Protein AF-0000000067173793 (afdb_homodimer)

Radius of gyration: 28.94 Å; Cα contacts (8 Å, |Δi|>4): 472; chains: 2; bounding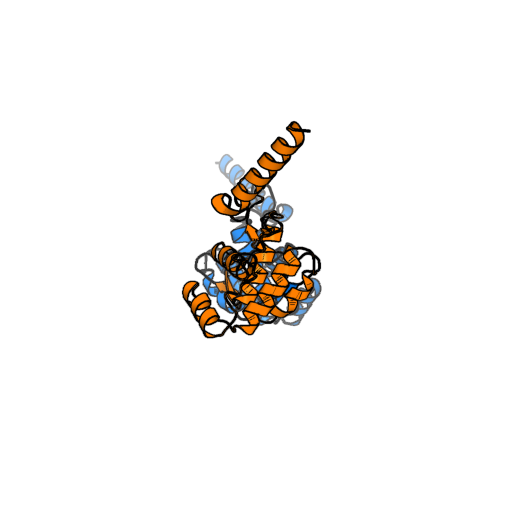 box: 49×90×64 Å

Nearest PDB structures (foldseek):
  3h0n-assembly1_A-2  TM=6.513E-01  e=1.163E-06  Jannaschia sp. CCS1
  7o9k-assembly1_C  TM=3.128E-01  e=9.510E-01  Homo sapiens
  8k5a-assembly1_G  TM=2.034E-01  e=9.510E-01  Escherichia phage T4
  8qsj-assembly1_z  TM=2.617E-01  e=2.348E+00  Homo sapiens
  7x1h-assembly1_B  TM=3.062E-01  e=9.110E+00  Homo sapiens

Sequence (332 aa):
MDVAVVDRRDEEFLLDLLNTTPVVDGQERDDLADDDSARAWMRARGVESSRGDLIAVRDLLQDVVRGMRTPSALDRFLGDVTMRPKMTPDGVSWELAASPAARAVLAWDALRINSPGRLRACANDECRLFLIDRSKPNTARWCSMAICGNRMKARRYYQRAKGSEKMDVAVVDRRDEEFLLDLLNTTPVVDGQERDDLADDDSARAWMRARGVESSRGDLIAVRDLLQDVVRGMRTPSALDRFLGDVTMRPKMTPDGVSWELAASPAARAVLAWDALRINSPGRLRACANDECRLFLIDRSKPNTARWCSMAICGNRMKARRYYQRAKGSEK

Organism: Mycolicibacterium smegmatis (strain ATCC 700084 / mc(2)155) (NCBI:txid246196)

Secondary structure (DSSP, 8-state):
-------HHHHHHHHHHHTTS-EETTEE--TTSSHHHHHHHHHHHT----HHHHHHHHHHHHHHHTTSS-GGGGGGGSTT-EEEEEEETTEEEEEEE--HHHHHHHHHHHHHHHSTT-EEE-S-TT---EEE--SSS-----S-IIIIIHHHHHHHHHHHHHHHH-/-------HHHHHHHHHHHTTS-EETTEE--TTSSHHHHHHHHHHHT----HHHHHHHHHHHHHHHTTSS-GGGGGGGSTT-EEEEEEETTEEEEEEE--HHHHHHHHHHHHHHHSTT-EEE-S-TT---EEE--SSS-----S-IIIIIHHHHHHHHHHHHHHHH-

Foldseek 3Di:
DDDLPADPLLLVLLQLLLAQFKQDPLRTDGCLPDPVSVVVVCVVSVADDDSVLSVVLSVQVLCCQAVNDPLVSLVVQCVPWDKDWDQDPVGIDIDIDHHSSRSSSSSVSSCCVPPNPQWHAAPQPSTSHIGGHPDPVSPDRHNDCVPRVVVVVVVVVVVVVVVVVD/DDDLDADPLLLVLLQLLLAQFKQDPLRTDGCLPDDVSVVVSCVVSVADDDSVLSVVLNVQVLCCQAVNDPLVSLVVQCVPWDKDWDQDPVGIDIDIDHHSSRSSSSSVSSCCVPPNPQWHAAQQPSTSHIGGHPDPVSPDRHNDCVPRVVVVVVVVVVVVVVVVVD

pLDDT: mean 94.89, std 6.27, range [54.06, 98.88]

InterPro domains:
  IPR010852 Putative stress-induced transcription regulator [PF07336] (13-111)
  IPR010852 Putative stress-induced transcription regulator [PTHR35525] (10-164)
  IPR021005 Zinc finger, CGNR [PF11706] (118-160)
  IPR023286 ABATE domain superfamily [G3DSA:1.10.3300.10] (3-162)
  IPR023286 ABATE domain superfamily [SSF160904] (8-160)

Solvent-accessible surface area (backbone atoms only — not comparable to full-atom values): 18414 Å² total; per-residue (Å²): 83,81,72,71,86,63,54,70,68,35,41,51,48,32,51,52,50,51,41,34,43,40,52,55,95,89,34,78,45,53,54,59,74,43,70,68,44,28,49,54,53,29,57,76,68,74,52,78,77,56,65,67,50,49,50,53,45,29,54,52,49,48,33,30,64,70,65,74,41,66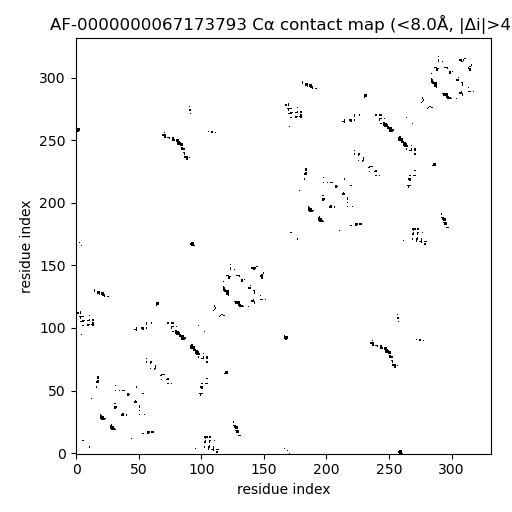,67,60,75,56,38,81,51,34,76,77,33,36,32,35,60,42,62,42,99,91,35,60,32,43,45,79,46,63,53,64,53,27,40,29,53,48,23,51,42,33,34,55,72,78,39,64,82,28,63,37,63,27,67,42,87,82,45,59,34,51,36,70,45,85,54,92,85,60,70,75,48,48,60,34,56,86,54,48,35,46,53,51,51,49,51,51,50,52,52,50,52,57,55,66,72,99,81,82,74,73,87,63,55,71,67,36,40,51,48,32,51,53,50,51,41,34,43,40,53,54,95,88,33,79,44,5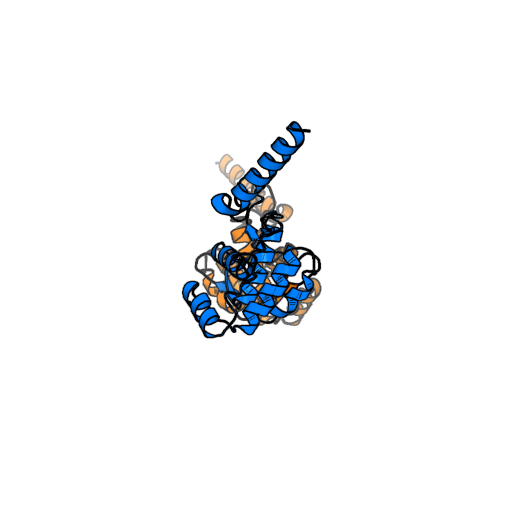4,54,61,73,44,71,68,45,28,50,53,54,28,58,77,68,74,52,79,76,55,65,68,52,48,50,53,47,30,54,52,49,48,33,32,62,71,66,73,41,64,68,60,72,55,38,79,52,34,78,77,34,37,31,35,60,41,64,41,99,91,37,61,33,43,45,77,46,60,54,64,52,26,39,30,52,48,23,52,43,32,35,57,72,78,39,64,82,28,62,36,62,25,68,43,85,81,47,59,32,51,37,71,45,85,52,91,84,59,71,75,50,47,61,35,56,86,53,50,37,45,52,5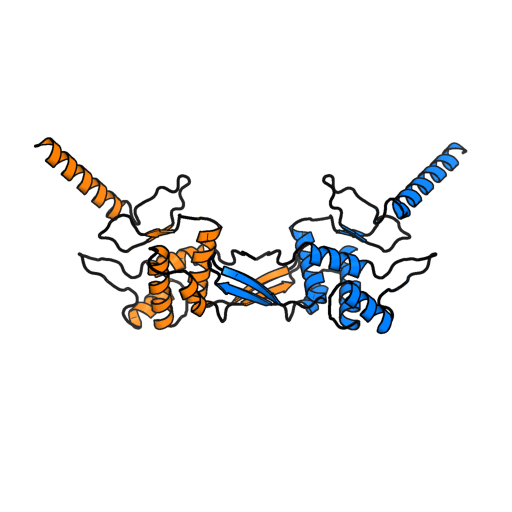2,52,50,52,50,50,52,51,50,53,58,55,66,72,101

Structure (mmCIF, N/CA/C/O backbone):
data_AF-0000000067173793-model_v1
#
loop_
_entity.id
_entity.type
_entity.pdbx_description
1 polymer 'Zinc finger CGNR domain-containing protein'
#
loop_
_atom_site.group_PDB
_atom_site.id
_atom_site.type_symbol
_atom_site.label_atom_id
_atom_site.label_alt_id
_atom_site.label_comp_id
_atom_site.label_asym_id
_atom_site.label_entity_id
_atom_site.label_seq_id
_atom_site.pdbx_PDB_ins_code
_atom_site.Cartn_x
_atom_site.Cartn_y
_atom_site.Cartn_z
_atom_site.occupancy
_atom_site.B_iso_or_equiv
_atom_site.auth_seq_id
_atom_site.auth_comp_id
_atom_site.auth_asym_id
_atom_site.auth_atom_id
_atom_site.pdbx_PDB_model_num
ATOM 1 N N . MET A 1 1 ? -2.357 2.828 -7.777 1 88.06 1 MET A N 1
ATOM 2 C CA . MET A 1 1 ? -0.99 2.672 -7.289 1 88.06 1 MET A CA 1
ATOM 3 C C . MET A 1 1 ? -0.62 1.196 -7.176 1 88.06 1 MET A C 1
ATOM 5 O O . MET A 1 1 ? -1.481 0.353 -6.922 1 88.06 1 MET A O 1
ATOM 9 N N . ASP A 1 2 ? 0.693 0.884 -7.41 1 85.38 2 ASP A N 1
ATOM 10 C CA . ASP A 1 2 ? 1.2 -0.474 -7.242 1 85.38 2 ASP A CA 1
ATOM 11 C C . ASP A 1 2 ? 1.692 -0.705 -5.816 1 85.38 2 ASP A C 1
ATOM 13 O O . ASP A 1 2 ? 2.525 0.051 -5.309 1 85.38 2 ASP A O 1
ATOM 17 N N . VAL A 1 3 ? 1.1 -1.644 -5.152 1 88.94 3 VAL A N 1
ATOM 18 C CA . VAL A 1 3 ? 1.514 -1.978 -3.795 1 88.94 3 VAL A CA 1
ATOM 19 C C . VAL A 1 3 ? 1.688 -3.488 -3.664 1 88.94 3 VAL A C 1
ATOM 21 O O . VAL A 1 3 ? 0.792 -4.258 -4.023 1 88.94 3 VAL A O 1
ATOM 24 N N . ALA A 1 4 ? 2.844 -3.918 -3.217 1 89.25 4 ALA A N 1
ATOM 25 C CA . ALA A 1 4 ? 3.047 -5.312 -2.834 1 89.25 4 ALA A CA 1
ATOM 26 C C . ALA A 1 4 ? 2.545 -5.57 -1.416 1 89.25 4 ALA A C 1
ATOM 28 O O . ALA A 1 4 ? 3.217 -5.23 -0.441 1 89.25 4 ALA A O 1
ATOM 29 N N . VAL A 1 5 ? 1.447 -6.266 -1.344 1 93.12 5 VAL A N 1
ATOM 30 C CA . VAL A 1 5 ? 0.747 -6.316 -0.064 1 93.12 5 VAL A CA 1
ATOM 31 C C . VAL A 1 5 ? 0.864 -7.715 0.536 1 93.12 5 VAL A C 1
ATOM 33 O O . VAL A 1 5 ? 0.257 -8.008 1.568 1 93.12 5 VAL A O 1
ATOM 36 N N . VAL A 1 6 ? 1.566 -8.617 -0.144 1 94.69 6 VAL A N 1
ATOM 37 C CA . VAL A 1 6 ? 1.704 -9.992 0.329 1 94.69 6 VAL A CA 1
ATOM 38 C C . VAL A 1 6 ? 3.17 -10.289 0.628 1 94.69 6 VAL A C 1
ATOM 40 O O . VAL A 1 6 ? 4.055 -9.516 0.263 1 94.69 6 VAL A O 1
ATOM 43 N N . ASP A 1 7 ? 3.35 -11.414 1.351 1 93.62 7 ASP A N 1
ATOM 44 C CA . ASP A 1 7 ? 4.699 -11.719 1.812 1 93.62 7 ASP A CA 1
ATOM 45 C C . ASP A 1 7 ? 5.199 -13.031 1.216 1 93.62 7 ASP A C 1
ATOM 47 O O . ASP A 1 7 ? 4.617 -13.547 0.26 1 93.62 7 ASP A O 1
ATOM 51 N N . ARG A 1 8 ? 6.344 -13.492 1.743 1 94.81 8 ARG A N 1
ATOM 52 C CA . ARG A 1 8 ? 7.023 -14.68 1.224 1 94.81 8 ARG A CA 1
ATOM 53 C C . ARG A 1 8 ? 6.148 -15.914 1.374 1 94.81 8 ARG A C 1
ATOM 55 O O . ARG A 1 8 ? 6.168 -16.812 0.52 1 94.81 8 ARG A O 1
ATOM 62 N N . ARG A 1 9 ? 5.422 -16.016 2.41 1 96 9 ARG A N 1
ATOM 63 C CA . ARG A 1 9 ? 4.527 -17.141 2.633 1 96 9 ARG A CA 1
ATOM 64 C C . ARG A 1 9 ? 3.465 -17.219 1.542 1 96 9 ARG A C 1
ATOM 66 O O . ARG A 1 9 ? 3.098 -18.312 1.104 1 96 9 ARG A O 1
ATOM 73 N N . ASP A 1 10 ? 2.99 -16.047 1.137 1 97.69 10 ASP A N 1
ATOM 74 C CA . ASP A 1 10 ? 2.01 -16 0.057 1 97.69 10 ASP A CA 1
ATOM 75 C C . ASP A 1 10 ? 2.617 -16.469 -1.262 1 97.69 10 ASP A C 1
ATOM 77 O O . ASP A 1 10 ? 1.949 -17.125 -2.059 1 97.69 10 ASP A O 1
ATOM 81 N N . GLU A 1 11 ? 3.873 -16.078 -1.462 1 97.94 11 GLU A N 1
ATOM 82 C CA . GLU A 1 11 ? 4.559 -16.547 -2.666 1 97.94 11 GLU A CA 1
ATOM 83 C C . GLU A 1 11 ? 4.711 -18.062 -2.668 1 97.94 11 GLU A C 1
ATOM 85 O O . GLU A 1 11 ? 4.543 -18.703 -3.707 1 97.94 11 GLU A O 1
ATOM 90 N N . GLU A 1 12 ? 5.07 -18.578 -1.496 1 97.88 12 GLU A N 1
ATOM 91 C CA . GLU A 1 12 ? 5.188 -20.031 -1.359 1 97.88 12 GLU A CA 1
ATOM 92 C C . GLU A 1 12 ? 3.85 -20.719 -1.603 1 97.88 12 GLU A C 1
ATOM 94 O O . GLU A 1 12 ? 3.789 -21.75 -2.271 1 97.88 12 GLU A O 1
ATOM 99 N N . PHE A 1 13 ? 2.836 -20.156 -1.07 1 98.62 13 PHE A N 1
ATOM 100 C CA . PHE A 1 13 ? 1.497 -20.688 -1.298 1 98.62 13 PHE A CA 1
ATOM 101 C C . PHE A 1 13 ? 1.159 -20.688 -2.785 1 98.62 13 PHE A C 1
ATOM 103 O O . PHE A 1 13 ? 0.613 -21.656 -3.305 1 98.62 13 PHE A O 1
ATOM 110 N N . LEU A 1 14 ? 1.405 -19.562 -3.453 1 98.81 14 LEU A N 1
ATOM 111 C CA . LEU A 1 14 ? 1.195 -19.469 -4.891 1 98.81 14 LEU A CA 1
ATOM 112 C C . LEU A 1 14 ? 1.907 -20.594 -5.629 1 98.81 14 LEU A C 1
ATOM 114 O O . LEU A 1 14 ? 1.3 -21.281 -6.453 1 98.81 14 LEU A O 1
ATOM 118 N N . LEU A 1 15 ? 3.154 -20.766 -5.309 1 98.88 15 LEU A N 1
ATOM 119 C CA . LEU A 1 15 ? 3.928 -21.797 -5.992 1 98.88 15 LEU A CA 1
ATOM 120 C C . LEU A 1 15 ? 3.354 -23.172 -5.715 1 98.88 15 LEU A C 1
ATOM 122 O O . LEU A 1 15 ? 3.229 -24 -6.629 1 98.88 15 LEU A O 1
ATOM 126 N N . ASP A 1 16 ? 3.082 -23.422 -4.48 1 98.81 16 ASP A N 1
ATOM 127 C CA . ASP A 1 16 ? 2.469 -24.703 -4.129 1 98.81 16 ASP A CA 1
ATOM 128 C C . ASP A 1 16 ? 1.18 -24.938 -4.914 1 98.81 16 ASP A C 1
ATOM 130 O O . ASP A 1 16 ? 0.929 -26.031 -5.402 1 98.81 16 ASP A O 1
ATOM 134 N N . LEU A 1 17 ? 0.395 -23.938 -4.996 1 98.88 17 LEU A N 1
ATOM 135 C CA . LEU A 1 17 ? -0.875 -24.031 -5.707 1 98.88 17 LEU A CA 1
ATOM 136 C C . LEU A 1 17 ? -0.649 -24.312 -7.188 1 98.88 17 LEU A C 1
ATOM 138 O O . LEU A 1 17 ? -1.273 -25.219 -7.758 1 98.88 17 LEU A O 1
ATOM 142 N N . LEU A 1 18 ? 0.23 -23.578 -7.789 1 98.88 18 LEU A N 1
ATOM 143 C CA . LEU A 1 18 ? 0.562 -23.781 -9.195 1 98.88 18 LEU A CA 1
ATOM 144 C C . LEU A 1 18 ? 0.995 -25.234 -9.438 1 98.88 18 LEU A C 1
ATOM 146 O O . LEU A 1 18 ? 0.705 -25.797 -10.492 1 98.88 18 LEU A O 1
ATOM 150 N N . ASN A 1 19 ? 1.604 -25.797 -8.453 1 98.75 19 ASN A N 1
ATOM 151 C CA . ASN A 1 19 ? 2.275 -27.078 -8.625 1 98.75 19 ASN A CA 1
ATOM 152 C C . ASN A 1 19 ? 1.415 -28.234 -8.125 1 98.75 19 ASN A C 1
ATOM 154 O O . ASN A 1 19 ? 1.933 -29.312 -7.809 1 98.75 19 ASN A O 1
ATOM 158 N N . THR A 1 20 ? 0.199 -28.016 -8.102 1 98.69 20 THR A N 1
ATOM 159 C CA . THR A 1 20 ? -0.714 -29.062 -7.668 1 98.69 20 THR A CA 1
ATOM 160 C C . THR A 1 20 ? -1.037 -30 -8.82 1 98.69 20 THR A C 1
ATOM 162 O O . THR A 1 20 ? -1.806 -30.953 -8.656 1 98.69 20 THR A O 1
ATOM 165 N N . THR A 1 21 ? -0.461 -29.844 -10.039 1 98.31 21 THR A N 1
ATOM 166 C CA . THR A 1 21 ? -0.726 -30.719 -11.18 1 98.31 21 THR A CA 1
ATOM 167 C C . THR A 1 21 ? 0.575 -31.281 -11.742 1 98.31 21 THR A C 1
ATOM 169 O O . THR A 1 21 ? 0.874 -31.094 -12.93 1 98.31 21 THR A O 1
ATOM 172 N N . PRO A 1 22 ? 1.222 -32.062 -10.93 1 97.88 22 PRO A N 1
ATOM 173 C CA . PRO A 1 22 ? 2.461 -32.656 -11.43 1 97.88 22 PRO A CA 1
ATOM 174 C C . PRO A 1 22 ? 2.211 -33.75 -12.461 1 97.88 22 PRO A C 1
ATOM 176 O O . PRO A 1 22 ? 1.09 -34.25 -12.57 1 97.88 22 PRO A O 1
ATOM 179 N N . VAL A 1 23 ? 3.246 -33.969 -13.281 1 96.31 23 VAL A N 1
ATOM 180 C CA . VAL A 1 23 ? 3.26 -35.156 -14.133 1 96.31 23 VAL A CA 1
ATOM 181 C C . VAL A 1 23 ? 4.039 -36.281 -13.445 1 96.31 23 VAL A C 1
ATOM 183 O O . VAL A 1 23 ? 5.207 -36.125 -13.086 1 96.31 23 VAL A O 1
ATOM 186 N N . VAL A 1 24 ? 3.367 -37.375 -13.18 1 92.69 24 VAL A N 1
ATOM 187 C CA . VAL A 1 24 ? 3.963 -38.562 -12.562 1 92.69 24 VAL A CA 1
ATOM 188 C C . VAL A 1 24 ? 3.834 -39.75 -13.508 1 92.69 24 VAL A C 1
ATOM 190 O O . VAL A 1 24 ? 2.725 -40.125 -13.906 1 92.69 24 VAL A O 1
ATOM 193 N N . ASP A 1 25 ? 5.02 -40.281 -13.836 1 91.44 25 ASP A N 1
ATOM 194 C CA . ASP A 1 25 ? 5.055 -41.438 -14.758 1 91.44 25 ASP A CA 1
ATOM 195 C C . ASP A 1 25 ? 4.293 -41.094 -16.047 1 91.44 25 ASP A C 1
ATOM 197 O O . ASP A 1 25 ? 3.453 -41.906 -16.484 1 91.44 25 ASP A O 1
ATOM 201 N N . GLY A 1 26 ? 4.52 -39.938 -16.516 1 92.31 26 GLY A N 1
ATOM 202 C CA . GLY A 1 26 ? 3.986 -39.5 -17.797 1 92.31 26 GLY A CA 1
ATOM 203 C C . GLY A 1 26 ? 2.523 -39.094 -17.719 1 92.31 26 GLY A C 1
ATOM 204 O O . GLY A 1 26 ? 1.939 -38.688 -18.734 1 92.31 26 GLY A O 1
ATOM 205 N N . GLN A 1 27 ? 1.972 -39.156 -16.531 1 95.94 27 GLN A N 1
ATOM 206 C CA . GLN A 1 27 ? 0.557 -38.844 -16.375 1 95.94 27 GLN A CA 1
ATOM 207 C C . GLN A 1 27 ? 0.365 -37.625 -15.484 1 95.94 27 GLN A C 1
ATOM 209 O O . GLN A 1 27 ? 1.001 -37.5 -14.438 1 95.94 27 GLN A O 1
ATOM 214 N N . GLU A 1 28 ? -0.54 -36.812 -15.961 1 95.31 28 GLU A N 1
ATOM 215 C CA . GLU A 1 28 ? -0.869 -35.656 -15.148 1 95.31 28 GLU A CA 1
ATOM 216 C C . GLU A 1 28 ? -1.682 -36.062 -13.922 1 95.31 28 GLU A C 1
ATOM 218 O O . GLU A 1 28 ? -2.621 -36.844 -14.023 1 95.31 28 GLU A O 1
ATOM 223 N N . ARG A 1 29 ? -1.31 -35.594 -12.789 1 97.38 29 ARG A N 1
ATOM 224 C CA . ARG A 1 29 ? -2.037 -35.781 -11.539 1 97.38 29 ARG A CA 1
ATOM 225 C C . ARG A 1 29 ? -2.531 -34.438 -11.008 1 97.38 29 ARG A C 1
ATOM 227 O O . ARG A 1 29 ? -2.047 -33.375 -11.43 1 97.38 29 ARG A O 1
ATOM 234 N N . ASP A 1 30 ? -3.545 -34.531 -10.062 1 98.31 30 ASP A N 1
ATOM 235 C CA . ASP A 1 30 ? -4.086 -33.312 -9.461 1 98.31 30 ASP A CA 1
ATOM 236 C C . ASP A 1 30 ? -4.254 -33.469 -7.949 1 98.31 30 ASP A C 1
ATOM 238 O O . ASP A 1 30 ? -5.086 -34.25 -7.496 1 98.31 30 ASP A O 1
ATOM 242 N N . ASP A 1 31 ? -3.463 -32.688 -7.242 1 97.94 31 ASP A N 1
ATOM 243 C CA . ASP A 1 31 ? -3.488 -32.781 -5.785 1 97.94 31 ASP A CA 1
ATOM 244 C C . ASP A 1 31 ? -4.82 -32.281 -5.227 1 97.94 31 ASP A C 1
ATOM 246 O O . ASP A 1 31 ? -5.129 -32.5 -4.055 1 97.94 31 ASP A O 1
ATOM 250 N N . LEU A 1 32 ? -5.641 -31.656 -6.086 1 98.25 32 LEU A N 1
ATOM 251 C CA . LEU A 1 32 ? -6.926 -31.109 -5.656 1 98.25 32 LEU A CA 1
ATOM 252 C C . LEU A 1 32 ? -8.078 -31.859 -6.312 1 98.25 32 LEU A C 1
ATOM 254 O O . LEU A 1 32 ? -9.188 -31.344 -6.422 1 98.25 32 LEU A O 1
ATOM 258 N N . ALA A 1 33 ? -7.793 -33 -6.77 1 97 33 ALA A N 1
ATOM 259 C CA . ALA A 1 33 ? -8.711 -33.75 -7.617 1 97 33 ALA A CA 1
ATOM 260 C C . ALA A 1 33 ? -10.047 -34 -6.914 1 97 33 ALA A C 1
ATOM 262 O O . ALA A 1 33 ? -11.094 -34.031 -7.555 1 97 33 ALA A O 1
ATOM 263 N N . ASP A 1 34 ? -10.047 -34.219 -5.574 1 97.62 34 ASP A N 1
ATOM 264 C CA . ASP A 1 34 ? -11.273 -34.469 -4.828 1 97.62 34 ASP A CA 1
ATOM 265 C C . ASP A 1 34 ? -11.273 -33.688 -3.502 1 97.62 34 ASP A C 1
ATOM 267 O O . ASP A 1 34 ? -10.25 -33.125 -3.113 1 97.62 34 ASP A O 1
ATOM 271 N N . ASP A 1 35 ? -12.398 -33.719 -2.875 1 97.06 35 ASP A N 1
ATOM 272 C CA . ASP A 1 35 ? -12.586 -32.906 -1.674 1 97.06 35 ASP A CA 1
ATOM 273 C C . ASP A 1 35 ? -11.625 -33.344 -0.568 1 97.06 35 ASP A C 1
ATOM 275 O O . ASP A 1 35 ? -11.07 -32.5 0.136 1 97.06 35 ASP A O 1
ATOM 279 N N . ASP A 1 36 ? -11.453 -34.625 -0.452 1 97.44 36 ASP A N 1
ATOM 280 C CA . ASP A 1 36 ? -10.586 -35.125 0.608 1 97.44 36 ASP A CA 1
ATOM 281 C C . ASP A 1 36 ? -9.141 -34.688 0.386 1 97.44 36 ASP A C 1
ATOM 283 O O . ASP A 1 36 ? -8.477 -34.188 1.309 1 97.44 36 ASP A O 1
ATOM 287 N N . SER A 1 37 ? -8.633 -34.844 -0.819 1 97.38 37 SER A N 1
ATOM 288 C CA . SER A 1 37 ? -7.266 -34.469 -1.143 1 97.38 37 SER A CA 1
ATOM 289 C C . SER A 1 37 ? -7.09 -32.938 -1.032 1 97.38 37 SER A C 1
ATOM 291 O O . SER A 1 37 ? -6.059 -32.469 -0.549 1 97.38 37 SER A O 1
ATOM 293 N N . ALA A 1 38 ? -8.117 -32.219 -1.442 1 98 38 ALA A N 1
ATOM 294 C CA . ALA A 1 38 ? -8.055 -30.766 -1.36 1 98 38 ALA A CA 1
ATOM 295 C C . ALA A 1 38 ? -8.023 -30.297 0.093 1 98 38 ALA A C 1
ATOM 297 O O . ALA A 1 38 ? -7.27 -29.391 0.444 1 98 38 ALA A O 1
ATOM 298 N N . ARG A 1 39 ? -8.82 -30.906 0.895 1 97.56 39 ARG A N 1
ATOM 299 C CA . ARG A 1 39 ? -8.852 -30.562 2.314 1 97.56 39 ARG A CA 1
ATOM 300 C C . ARG A 1 39 ? -7.504 -30.844 2.973 1 97.56 39 ARG A C 1
ATOM 302 O O . ARG A 1 39 ? -7.016 -30.047 3.766 1 97.56 39 ARG A O 1
ATOM 309 N N . ALA A 1 40 ? -6.98 -32 2.674 1 97.94 40 ALA A N 1
ATOM 310 C CA . ALA A 1 40 ? -5.672 -32.375 3.217 1 97.94 40 ALA A CA 1
ATOM 311 C C . ALA A 1 40 ? -4.605 -31.375 2.762 1 97.94 40 ALA A C 1
ATOM 313 O O . ALA A 1 40 ? -3.762 -30.953 3.557 1 97.94 40 ALA A O 1
ATOM 314 N N . TRP A 1 41 ? -4.668 -31.031 1.526 1 98.19 41 TRP A N 1
ATOM 315 C CA . TRP A 1 41 ? -3.729 -30.062 0.95 1 98.19 41 TRP A CA 1
ATOM 316 C C . TRP A 1 41 ? -3.84 -28.719 1.641 1 98.19 41 TRP A C 1
ATOM 318 O O . TRP A 1 41 ? -2.828 -28.125 2.021 1 98.19 41 TRP A O 1
ATOM 328 N N . MET A 1 42 ? -5.027 -28.188 1.854 1 97.75 42 MET A N 1
ATOM 329 C CA . MET A 1 42 ? -5.273 -26.906 2.498 1 97.75 42 MET A CA 1
ATOM 330 C C . MET A 1 42 ? -4.84 -26.938 3.959 1 97.75 42 MET A C 1
ATOM 332 O O . MET A 1 42 ? -4.207 -26 4.445 1 97.75 42 MET A O 1
ATOM 336 N N . ARG A 1 43 ? -5.141 -28.031 4.617 1 97.69 43 ARG A N 1
ATOM 337 C CA . ARG A 1 43 ? -4.766 -28.172 6.02 1 97.69 43 ARG A CA 1
ATOM 338 C C . ARG A 1 43 ? -3.254 -28.094 6.195 1 97.69 43 ARG A C 1
ATOM 340 O O . ARG A 1 43 ? -2.764 -27.438 7.117 1 97.69 43 ARG A O 1
ATOM 347 N N . ALA A 1 44 ? -2.557 -28.734 5.305 1 97.56 44 ALA A N 1
ATOM 348 C CA . ALA A 1 44 ? -1.098 -28.75 5.375 1 97.56 44 ALA A CA 1
ATOM 349 C C . ALA A 1 44 ? -0.518 -27.359 5.199 1 97.56 44 ALA A C 1
ATOM 351 O O . ALA A 1 44 ? 0.596 -27.078 5.652 1 97.56 44 ALA A O 1
ATOM 352 N N . ARG A 1 45 ? -1.25 -26.438 4.621 1 96.81 45 ARG A N 1
ATOM 353 C CA . ARG A 1 45 ? -0.769 -25.094 4.305 1 96.81 45 ARG A CA 1
ATOM 354 C C . ARG A 1 45 ? -1.464 -24.047 5.168 1 96.81 45 ARG A C 1
ATOM 356 O O . ARG A 1 45 ? -1.151 -22.859 5.082 1 96.81 45 ARG A O 1
ATOM 363 N N . GLY A 1 46 ? -2.395 -24.484 5.965 1 96.25 46 GLY A N 1
ATOM 364 C CA . GLY A 1 46 ? -3.064 -23.594 6.91 1 96.25 46 GLY A CA 1
ATOM 365 C C . GLY A 1 46 ? -3.994 -22.609 6.238 1 96.25 46 GLY A C 1
ATOM 366 O O . GLY A 1 46 ? -4.074 -21.453 6.652 1 96.25 46 GLY A O 1
ATOM 367 N N . VAL A 1 47 ? -4.637 -23 5.098 1 96.69 47 VAL A N 1
ATOM 368 C CA . VAL A 1 47 ? -5.578 -22.125 4.418 1 96.69 47 VAL A CA 1
ATOM 369 C C . VAL A 1 47 ? -6.949 -22.781 4.352 1 96.69 47 VAL A C 1
ATOM 371 O O . VAL A 1 47 ? -7.062 -24 4.461 1 96.69 47 VAL A O 1
ATOM 374 N N . GLU A 1 48 ? -7.914 -21.984 4.316 1 95.62 48 GLU A N 1
ATOM 375 C CA . GLU A 1 48 ? -9.297 -22.453 4.16 1 95.62 48 GLU A CA 1
ATOM 376 C C . GLU A 1 48 ? -9.961 -21.781 2.953 1 95.62 48 GLU A C 1
ATOM 378 O O . GLU A 1 48 ? -10.047 -20.562 2.877 1 95.62 48 GLU A O 1
ATOM 383 N N . SER A 1 49 ? -10.352 -22.609 2.039 1 96.56 49 SER A N 1
ATOM 384 C CA . SER A 1 49 ? -10.992 -22.141 0.807 1 96.56 49 SER A CA 1
ATOM 385 C C . SER A 1 49 ? -11.844 -23.25 0.187 1 96.56 49 SER A C 1
ATOM 387 O O . SER A 1 49 ? -11.812 -24.391 0.638 1 96.56 49 SER A O 1
ATOM 389 N N . SER A 1 50 ? -12.656 -22.844 -0.744 1 96.62 50 SER A N 1
ATOM 390 C CA . SER A 1 50 ? -13.344 -23.875 -1.506 1 96.62 50 SER A CA 1
ATOM 391 C C . SER A 1 50 ? -12.422 -24.516 -2.549 1 96.62 50 SER A C 1
ATOM 393 O O . SER A 1 50 ? -11.594 -23.812 -3.143 1 96.62 50 SER A O 1
ATOM 395 N N . ARG A 1 51 ? -12.609 -25.812 -2.713 1 97.81 51 ARG A N 1
ATOM 396 C CA . ARG A 1 51 ? -11.859 -26.547 -3.734 1 97.81 51 ARG A CA 1
ATOM 397 C C . ARG A 1 51 ? -12.047 -25.906 -5.105 1 97.81 51 ARG A C 1
ATOM 399 O O . ARG A 1 51 ? -11.078 -25.719 -5.848 1 97.81 51 ARG A O 1
ATOM 406 N N . GLY A 1 52 ? -13.258 -25.484 -5.363 1 97.94 52 GLY A N 1
ATOM 407 C CA . GLY A 1 52 ? -13.562 -24.844 -6.637 1 97.94 52 GLY A CA 1
ATOM 408 C C . GLY A 1 52 ? -12.781 -23.578 -6.875 1 97.94 52 GLY A C 1
ATOM 409 O O . GLY A 1 52 ? -12.266 -23.344 -7.973 1 97.94 52 GLY A O 1
ATOM 410 N N . ASP A 1 53 ? -12.656 -22.797 -5.887 1 97.44 53 ASP A N 1
ATOM 411 C CA . ASP A 1 53 ? -11.922 -21.531 -6.004 1 97.44 53 ASP A CA 1
ATOM 412 C C . ASP A 1 53 ? -10.438 -21.797 -6.223 1 97.44 53 ASP A C 1
ATOM 414 O O . ASP A 1 53 ? -9.797 -21.109 -7.035 1 97.44 53 ASP A O 1
ATOM 418 N N . LEU A 1 54 ? -9.922 -22.75 -5.52 1 98.25 54 LEU A N 1
ATOM 419 C CA . LEU A 1 54 ? -8.508 -23.062 -5.656 1 98.25 54 LEU A CA 1
ATOM 420 C C . LEU A 1 54 ? -8.188 -23.562 -7.062 1 98.25 54 LEU A C 1
ATOM 422 O O . LEU A 1 54 ? -7.203 -23.141 -7.672 1 98.25 54 LEU A O 1
ATOM 426 N N . ILE A 1 55 ? -9.039 -24.406 -7.535 1 98.75 55 ILE A N 1
ATOM 427 C CA . ILE A 1 55 ? -8.828 -24.969 -8.867 1 98.75 55 ILE A CA 1
ATOM 428 C C . ILE A 1 55 ? -8.953 -23.859 -9.914 1 98.75 55 ILE A C 1
ATOM 430 O O . ILE A 1 55 ? -8.125 -23.766 -10.82 1 98.75 55 ILE A O 1
ATOM 434 N N . ALA A 1 56 ? -9.977 -23.078 -9.727 1 98.69 56 ALA A N 1
ATOM 435 C CA . ALA A 1 56 ? -10.219 -22 -10.695 1 98.69 56 ALA A CA 1
ATOM 436 C C . ALA A 1 56 ? -9.031 -21.047 -10.75 1 98.69 56 ALA A C 1
ATOM 438 O O . ALA A 1 56 ? -8.555 -20.703 -11.836 1 98.69 56 ALA A O 1
ATOM 439 N N . VAL A 1 57 ? -8.555 -20.594 -9.617 1 98.75 57 VAL A N 1
ATOM 440 C CA . VAL A 1 57 ? -7.469 -19.625 -9.602 1 98.75 57 VAL A CA 1
ATOM 441 C C . VAL A 1 57 ? -6.172 -20.297 -10.047 1 98.75 57 VAL A C 1
ATOM 443 O O . VAL A 1 57 ? -5.367 -19.688 -10.758 1 98.75 57 VAL A O 1
ATOM 446 N N . ARG A 1 58 ? -5.977 -21.531 -9.625 1 98.88 58 ARG A N 1
ATOM 447 C CA . ARG A 1 58 ? -4.797 -22.281 -10.062 1 98.88 58 ARG A CA 1
ATOM 448 C C . ARG A 1 58 ? -4.727 -22.344 -11.586 1 98.88 58 ARG A C 1
ATOM 450 O O . ARG A 1 58 ? -3.701 -22.016 -12.18 1 98.88 58 ARG A O 1
ATOM 457 N N . ASP A 1 59 ? -5.773 -22.781 -12.172 1 98.69 59 ASP A N 1
ATOM 458 C CA . ASP A 1 59 ? -5.793 -22.969 -13.617 1 98.69 59 ASP A CA 1
ATOM 459 C C . ASP A 1 59 ? -5.52 -21.656 -14.344 1 98.69 59 ASP A C 1
ATOM 461 O O . ASP A 1 59 ? -4.727 -21.625 -15.289 1 98.69 59 ASP A O 1
ATOM 465 N N . LEU A 1 60 ? -6.172 -20.625 -13.93 1 98.5 60 LEU A N 1
ATOM 466 C CA . LEU A 1 60 ? -5.984 -19.328 -14.57 1 98.5 60 LEU A CA 1
ATOM 467 C C . LEU A 1 60 ? -4.559 -18.828 -14.367 1 98.5 60 LEU A C 1
ATOM 469 O O . LEU A 1 60 ? -3.943 -18.297 -15.297 1 98.5 60 LEU A O 1
ATOM 473 N N . LEU A 1 61 ? -4.027 -19 -13.172 1 98.75 61 LEU A N 1
ATOM 474 C CA . LEU A 1 61 ? -2.668 -18.547 -12.898 1 98.75 61 LEU A CA 1
ATOM 475 C C . LEU A 1 61 ? -1.651 -19.344 -13.711 1 98.75 61 LEU A C 1
ATOM 477 O O . LEU A 1 61 ? -0.667 -18.781 -14.195 1 98.75 61 LEU A O 1
ATOM 481 N N . GLN A 1 62 ? -1.862 -20.641 -13.789 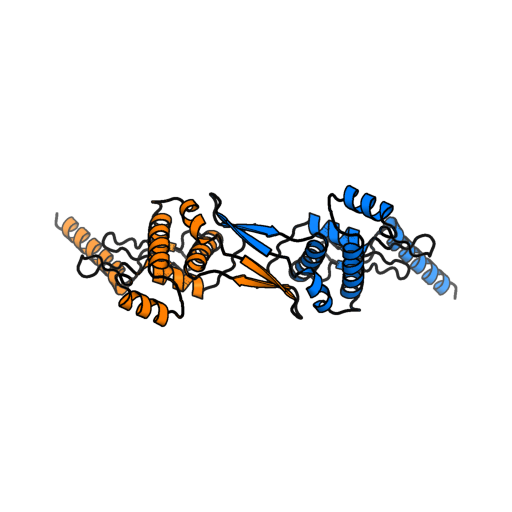1 98.75 62 GLN A N 1
ATOM 482 C CA . GLN A 1 62 ? -0.979 -21.438 -14.633 1 98.75 62 GLN A CA 1
ATOM 483 C C . GLN A 1 62 ? -0.966 -20.906 -16.062 1 98.75 62 GLN A C 1
ATOM 485 O O . GLN A 1 62 ? 0.101 -20.734 -16.656 1 98.75 62 GLN A O 1
ATOM 490 N N . ASP A 1 63 ? -2.129 -20.656 -16.594 1 98.19 63 ASP A N 1
ATOM 491 C CA . ASP A 1 63 ? -2.234 -20.156 -17.953 1 98.19 63 ASP A CA 1
ATOM 492 C C . ASP A 1 63 ? -1.568 -18.781 -18.078 1 98.19 63 ASP A C 1
ATOM 494 O O . ASP A 1 63 ? -0.882 -18.5 -19.062 1 98.19 63 ASP A O 1
ATOM 498 N N . VAL A 1 64 ? -1.817 -17.922 -17.141 1 97.44 64 VAL A N 1
ATOM 499 C CA . VAL A 1 64 ? -1.269 -16.578 -17.156 1 97.44 64 VAL A CA 1
ATOM 500 C C . VAL A 1 64 ? 0.257 -16.641 -17.109 1 97.44 64 VAL A C 1
ATOM 502 O O . VAL A 1 64 ? 0.937 -15.953 -17.875 1 97.44 64 VAL A O 1
ATOM 505 N N . VAL A 1 65 ? 0.792 -17.469 -16.25 1 97.62 65 VAL A N 1
ATOM 506 C CA . VAL A 1 65 ? 2.242 -17.562 -16.109 1 97.62 65 VAL A CA 1
ATOM 507 C C . VAL A 1 65 ? 2.855 -18.141 -17.375 1 97.62 65 VAL A C 1
ATOM 509 O O . VAL A 1 65 ? 3.951 -17.734 -17.781 1 97.62 65 VAL A O 1
ATOM 512 N N . ARG A 1 66 ? 2.154 -18.953 -18.062 1 96.88 66 ARG A N 1
ATOM 513 C CA . ARG A 1 66 ? 2.637 -19.547 -19.297 1 96.88 66 ARG A CA 1
ATOM 514 C C . ARG A 1 66 ? 2.402 -18.594 -20.484 1 96.88 66 ARG A C 1
ATOM 516 O O . ARG A 1 66 ? 2.791 -18.906 -21.609 1 96.88 66 ARG A O 1
ATOM 523 N N . GLY A 1 67 ? 1.641 -17.516 -20.297 1 95.12 67 GLY A N 1
ATOM 524 C CA . GLY A 1 67 ? 1.368 -16.547 -21.344 1 95.12 67 GLY A CA 1
ATOM 525 C C . GLY A 1 67 ? 0.189 -16.938 -22.219 1 95.12 67 GLY A C 1
ATOM 526 O O . GLY A 1 67 ? 0.01 -16.391 -23.312 1 95.12 67 GLY A O 1
ATOM 527 N N . MET A 1 68 ? -0.575 -17.812 -21.719 1 96.62 68 MET A N 1
ATOM 528 C CA . MET A 1 68 ? -1.69 -18.328 -22.516 1 96.62 68 MET A CA 1
ATOM 529 C C . MET A 1 68 ? -2.951 -17.5 -22.266 1 96.62 68 MET A C 1
ATOM 531 O O . MET A 1 68 ? -3.916 -17.609 -23.031 1 96.62 68 MET A O 1
ATOM 535 N N . ARG A 1 69 ? -3.01 -16.781 -21.203 1 95.69 69 ARG A N 1
ATOM 536 C CA . ARG A 1 69 ? -4.117 -15.906 -20.859 1 95.69 69 ARG A CA 1
ATOM 537 C C . ARG A 1 69 ? -3.609 -14.586 -20.297 1 95.69 69 ARG A C 1
ATOM 539 O O . ARG A 1 69 ? -2.512 -14.523 -19.734 1 95.69 69 ARG A O 1
ATOM 546 N N . THR A 1 70 ? -4.406 -13.586 -20.484 1 95.38 70 THR A N 1
ATOM 547 C CA . THR A 1 70 ? -4.055 -12.297 -19.922 1 95.38 70 THR A CA 1
ATOM 548 C C . THR A 1 70 ? -4.418 -12.242 -18.438 1 95.38 70 THR A C 1
ATOM 550 O O . THR A 1 70 ? -5.332 -12.938 -18 1 95.38 70 THR A O 1
ATOM 553 N N . PRO A 1 71 ? -3.768 -11.367 -17.719 1 96.38 71 PRO A N 1
ATOM 554 C CA . PRO A 1 71 ? -4.027 -11.273 -16.281 1 96.38 71 PRO A CA 1
ATOM 555 C C . PRO A 1 71 ? -5.434 -10.773 -15.969 1 96.38 71 PRO A C 1
ATOM 557 O O . PRO A 1 71 ? -5.906 -10.914 -14.836 1 96.38 71 PRO A O 1
ATOM 560 N N . SER A 1 72 ? -6.109 -10.172 -16.938 1 95.81 72 SER A N 1
ATOM 561 C CA . SER A 1 72 ? -7.441 -9.617 -16.703 1 95.81 72 SER A CA 1
ATOM 562 C C . SER A 1 72 ? -8.398 -10.688 -16.188 1 95.81 72 SER A C 1
ATOM 564 O O . SER A 1 72 ? -9.328 -10.375 -15.438 1 95.81 72 SER A O 1
ATOM 566 N N . ALA A 1 73 ? -8.117 -11.906 -16.531 1 95.12 73 ALA A N 1
ATOM 567 C CA . ALA A 1 73 ? -8.969 -13.016 -16.125 1 95.12 73 ALA A CA 1
ATOM 568 C C . ALA A 1 73 ? -8.906 -13.227 -14.609 1 95.12 73 ALA A C 1
ATOM 570 O O . ALA A 1 73 ? -9.797 -13.852 -14.031 1 95.12 73 ALA A O 1
ATOM 571 N N . LEU A 1 74 ? -7.938 -12.711 -13.969 1 97.75 74 LEU A N 1
ATOM 572 C CA . LEU A 1 74 ? -7.73 -12.906 -12.539 1 97.75 74 LEU A CA 1
ATOM 573 C C . LEU A 1 74 ? -8.562 -11.914 -11.727 1 97.75 74 LEU A C 1
ATOM 575 O O . LEU A 1 74 ? -8.688 -12.055 -10.508 1 97.75 74 LEU A O 1
ATOM 579 N N . ASP A 1 75 ? -9.203 -10.93 -12.398 1 97.62 75 ASP A N 1
ATOM 580 C CA . ASP A 1 75 ? -9.945 -9.867 -11.734 1 97.62 75 ASP A CA 1
ATOM 581 C C . ASP A 1 75 ? -11.055 -10.438 -10.852 1 97.62 75 ASP A C 1
ATOM 583 O O . ASP A 1 75 ? -11.367 -9.875 -9.797 1 97.62 75 ASP A O 1
ATOM 587 N N . ARG A 1 76 ? -11.586 -11.5 -11.25 1 96.94 76 ARG A N 1
ATOM 588 C CA . ARG A 1 76 ? -12.75 -12.078 -10.578 1 96.94 76 ARG A CA 1
ATOM 589 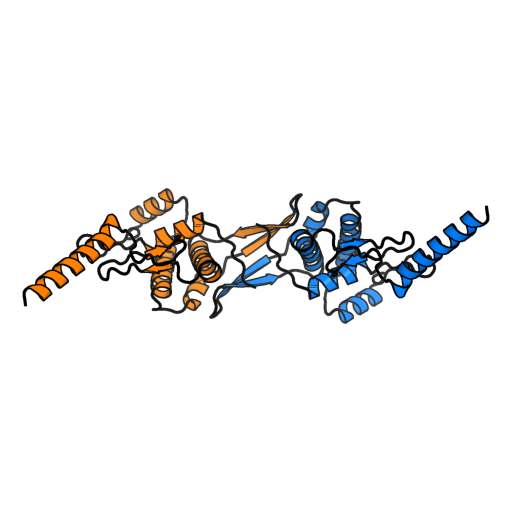C C . ARG A 1 76 ? -12.406 -12.516 -9.164 1 96.94 76 ARG A C 1
ATOM 591 O O . ARG A 1 76 ? -13.297 -12.742 -8.336 1 96.94 76 ARG A O 1
ATOM 598 N N . PHE A 1 77 ? -11.141 -12.656 -8.82 1 98 77 PHE A N 1
ATOM 599 C CA . PHE A 1 77 ? -10.734 -13.133 -7.504 1 98 77 PHE A CA 1
ATOM 600 C C . PHE A 1 77 ? -10.453 -11.961 -6.57 1 98 77 PHE A C 1
ATOM 602 O O . PHE A 1 77 ? -10.211 -12.156 -5.379 1 98 77 PHE A O 1
ATOM 609 N N . LEU A 1 78 ? -10.547 -10.719 -7.086 1 98.12 78 LEU A N 1
ATOM 610 C CA . LEU A 1 78 ? -10.078 -9.578 -6.312 1 98.12 78 LEU A CA 1
ATOM 611 C C . LEU A 1 78 ? -11.25 -8.797 -5.73 1 98.12 78 LEU A C 1
ATOM 613 O O . LEU A 1 78 ? -11.055 -7.848 -4.965 1 98.12 78 LEU A O 1
ATOM 617 N N . GLY A 1 79 ? -12.461 -9.172 -5.988 1 97.19 79 GLY A N 1
ATOM 618 C CA . GLY A 1 79 ? -13.656 -8.406 -5.68 1 97.19 79 GLY A CA 1
ATOM 619 C C . GLY A 1 79 ? -13.836 -8.148 -4.195 1 97.19 79 GLY A C 1
ATOM 620 O O . GLY A 1 79 ? -14.398 -7.129 -3.799 1 97.19 79 GLY A O 1
ATOM 621 N N . ASP A 1 80 ? -13.43 -9.055 -3.379 1 96.12 80 ASP A N 1
ATOM 622 C CA . ASP A 1 80 ? -13.695 -8.922 -1.95 1 96.12 80 ASP A CA 1
ATOM 623 C C . ASP A 1 80 ? -12.422 -8.539 -1.191 1 96.12 80 ASP A C 1
ATOM 625 O O . ASP A 1 80 ? -12.406 -8.555 0.042 1 96.12 80 ASP A O 1
ATOM 629 N N . VAL A 1 81 ? -11.43 -8.25 -1.903 1 98.25 81 VAL A N 1
ATOM 630 C CA . VAL A 1 81 ? -10.164 -7.875 -1.28 1 98.25 81 VAL A CA 1
ATOM 631 C C . VAL A 1 81 ? -10.242 -6.434 -0.777 1 98.25 81 VAL A C 1
ATOM 633 O O . VAL A 1 81 ? -10.711 -5.543 -1.492 1 98.25 81 VAL A O 1
ATOM 636 N N . THR A 1 82 ? -9.812 -6.25 0.439 1 97.88 82 THR A N 1
ATOM 637 C CA . THR A 1 82 ? -9.742 -4.902 0.993 1 97.88 82 THR A CA 1
ATOM 638 C C . THR A 1 82 ? -8.508 -4.738 1.872 1 97.88 82 THR A C 1
ATOM 640 O O . THR A 1 82 ? -8.031 -5.707 2.469 1 97.88 82 THR A O 1
ATOM 643 N N . MET A 1 83 ? -8.023 -3.605 1.873 1 97.38 83 MET A N 1
ATOM 644 C CA . MET A 1 83 ? -7.059 -3.162 2.873 1 97.38 83 MET A CA 1
ATOM 645 C C . MET A 1 83 ? -7.625 -2.021 3.711 1 97.38 83 MET A C 1
ATOM 647 O O . MET A 1 83 ? -8.273 -1.119 3.18 1 97.38 83 MET A O 1
ATOM 651 N N . ARG A 1 84 ? -7.363 -2.125 4.961 1 97.88 84 ARG A N 1
ATOM 652 C CA . ARG A 1 84 ? -7.82 -1.083 5.875 1 97.88 84 ARG A CA 1
ATOM 653 C C . ARG A 1 84 ? -6.695 -0.626 6.793 1 97.88 84 ARG A C 1
ATOM 655 O O . ARG A 1 84 ? -5.883 -1.438 7.238 1 97.88 84 ARG A O 1
ATOM 662 N N . PRO A 1 85 ? -6.703 0.656 7.082 1 97.44 85 PRO A N 1
ATOM 663 C CA . PRO A 1 85 ? -5.684 1.175 7.996 1 97.44 85 PRO A CA 1
ATOM 664 C C . PRO A 1 85 ? -6.09 1.058 9.461 1 97.44 85 PRO A C 1
ATOM 666 O O . PRO A 1 85 ? -7.281 1.081 9.781 1 97.44 85 PRO A O 1
ATOM 669 N N . LYS A 1 86 ? -5.133 0.919 10.234 1 94.81 86 LYS A N 1
ATOM 670 C CA . LYS A 1 86 ? -5.246 0.991 11.688 1 94.81 86 LYS A CA 1
ATOM 671 C C . LYS A 1 86 ? -4.117 1.821 12.289 1 94.81 86 LYS A C 1
ATOM 673 O O . LYS A 1 86 ? -2.965 1.714 11.859 1 94.81 86 LYS A O 1
ATOM 678 N N . MET A 1 87 ? -4.504 2.594 13.227 1 95.94 87 MET A N 1
ATOM 679 C CA . MET A 1 87 ? -3.486 3.395 13.906 1 95.94 87 MET A CA 1
ATOM 680 C C . MET A 1 87 ? -2.744 2.562 14.945 1 95.94 87 MET A C 1
ATOM 682 O O . MET A 1 87 ? -3.365 1.887 15.766 1 95.94 87 MET A O 1
ATOM 686 N N . THR A 1 88 ? -1.455 2.59 14.906 1 92.94 88 THR A N 1
ATOM 687 C CA . THR A 1 88 ? -0.565 2 15.898 1 92.94 88 THR A CA 1
ATOM 688 C C . THR A 1 88 ? 0.293 3.074 16.562 1 92.94 88 THR A C 1
ATOM 690 O O . THR A 1 88 ? 0.273 4.234 16.141 1 92.94 88 THR A O 1
ATOM 693 N N . PRO A 1 89 ? 0.989 2.773 17.609 1 86.94 89 PRO A N 1
ATOM 694 C CA . PRO A 1 89 ? 1.892 3.75 18.219 1 86.94 89 PRO A CA 1
ATOM 695 C C . PRO A 1 89 ? 2.939 4.277 17.234 1 86.94 89 PRO A C 1
ATOM 697 O O . PRO A 1 89 ? 3.416 5.406 17.391 1 86.94 89 PRO A O 1
ATOM 700 N N . ASP A 1 90 ? 3.238 3.492 16.172 1 85.69 90 ASP A N 1
ATOM 701 C CA . ASP A 1 90 ? 4.289 3.854 15.219 1 85.69 90 ASP A CA 1
ATOM 702 C C . ASP A 1 90 ? 3.705 4.535 13.984 1 85.69 90 ASP A C 1
ATOM 704 O O . ASP A 1 90 ? 4.445 4.949 13.094 1 85.69 90 ASP A O 1
ATOM 708 N N . GLY A 1 91 ? 2.451 4.648 13.961 1 93.25 91 GLY A N 1
ATOM 709 C CA . GLY A 1 91 ? 1.805 5.219 12.789 1 93.25 91 GLY A CA 1
ATOM 710 C C . GLY A 1 91 ? 0.727 4.324 12.203 1 93.25 91 GLY A C 1
ATOM 711 O O . GLY A 1 91 ? 0.102 3.545 12.93 1 93.25 91 GLY A O 1
ATOM 712 N N . VAL A 1 92 ? 0.418 4.512 10.953 1 97.12 92 VAL A N 1
ATOM 713 C CA . VAL A 1 92 ? -0.657 3.77 10.305 1 97.12 92 VAL A CA 1
ATOM 714 C C . VAL A 1 92 ? -0.128 2.43 9.797 1 97.12 92 VAL A C 1
ATOM 716 O O . VAL A 1 92 ? 0.912 2.375 9.133 1 97.12 92 VAL A O 1
ATOM 719 N N . SER A 1 93 ? -0.779 1.385 10.195 1 96.5 93 SER A N 1
ATOM 720 C CA . SER A 1 93 ? -0.541 0.05 9.656 1 96.5 93 SER A CA 1
ATOM 721 C C . SER A 1 93 ? -1.744 -0.449 8.859 1 96.5 93 SER A C 1
ATOM 723 O O . SER A 1 93 ? -2.891 -0.189 9.234 1 96.5 93 SER A O 1
ATOM 725 N N . TRP A 1 94 ? -1.483 -1.149 7.805 1 97 94 TRP A N 1
ATOM 726 C CA . TRP A 1 94 ? -2.564 -1.626 6.949 1 97 94 TRP A CA 1
ATOM 727 C C . TRP A 1 94 ? -2.781 -3.125 7.129 1 97 94 TRP A C 1
ATOM 729 O O . TRP A 1 94 ? -1.819 -3.887 7.246 1 97 94 TRP A O 1
ATOM 739 N N . GLU A 1 95 ? -4.016 -3.482 7.105 1 96.69 95 GLU A N 1
ATOM 740 C CA . GLU A 1 95 ? -4.402 -4.887 7.219 1 96.69 95 GLU A CA 1
ATOM 741 C C . GLU A 1 95 ? -5.105 -5.367 5.953 1 96.69 95 GLU A C 1
ATOM 743 O O . GLU A 1 95 ? -6.035 -4.719 5.469 1 96.69 95 GLU A O 1
ATOM 748 N N . LEU A 1 96 ? -4.695 -6.473 5.508 1 97.5 96 LEU A N 1
ATOM 749 C CA . LEU A 1 96 ? -5.23 -7.059 4.285 1 97.5 96 LEU A CA 1
ATOM 750 C C . LEU A 1 96 ? -6.258 -8.141 4.605 1 97.5 96 LEU A C 1
ATOM 752 O O . LEU A 1 96 ? -5.996 -9.031 5.414 1 97.5 96 LEU A O 1
ATOM 756 N N . ALA A 1 97 ? -7.43 -7.996 4.082 1 97.81 97 ALA A N 1
ATOM 757 C CA . ALA A 1 97 ? -8.414 -9.07 4.039 1 97.81 97 ALA A CA 1
ATOM 758 C C . ALA A 1 97 ? -8.539 -9.641 2.629 1 97.81 97 ALA A C 1
ATOM 760 O O . ALA A 1 97 ? -8.977 -8.953 1.706 1 97.81 97 ALA A O 1
ATOM 761 N N . ALA A 1 98 ? -8.164 -10.828 2.459 1 97.94 98 ALA A N 1
ATOM 762 C CA . ALA A 1 98 ? -8.156 -11.484 1.154 1 97.94 98 ALA A CA 1
ATOM 763 C C . ALA A 1 98 ? -8.273 -13 1.299 1 97.94 98 ALA A C 1
ATOM 765 O O . ALA A 1 98 ? -7.68 -13.594 2.205 1 97.94 98 ALA A O 1
ATOM 766 N N . SER A 1 99 ? -9.062 -13.625 0.43 1 97.88 99 SER A N 1
ATOM 767 C CA . SER A 1 99 ? -9.148 -15.078 0.378 1 97.88 99 SER A CA 1
ATOM 768 C C . SER A 1 99 ? -7.824 -15.695 -0.07 1 97.88 99 SER A C 1
ATOM 770 O O . SER A 1 99 ? -6.973 -15 -0.635 1 97.88 99 SER A O 1
ATOM 772 N N . PRO A 1 100 ? -7.66 -16.984 0.167 1 98.06 100 PRO A N 1
ATOM 773 C CA . PRO A 1 100 ? -6.453 -17.641 -0.334 1 98.06 100 PRO A CA 1
ATOM 774 C C . PRO A 1 100 ? -6.285 -17.5 -1.846 1 98.06 100 PRO A C 1
ATOM 776 O O . PRO A 1 100 ? -5.176 -17.266 -2.33 1 98.06 100 PRO A O 1
ATOM 779 N N . ALA A 1 101 ? -7.359 -17.594 -2.559 1 98.25 101 ALA A N 1
ATOM 780 C CA . ALA A 1 101 ? -7.301 -17.422 -4.008 1 98.25 101 ALA A CA 1
ATOM 781 C C . ALA A 1 101 ? -6.816 -16.031 -4.375 1 98.25 101 ALA A C 1
ATOM 783 O O . ALA A 1 101 ? -5.953 -15.867 -5.242 1 98.25 101 ALA A O 1
ATOM 784 N N . ALA A 1 102 ? -7.395 -15.062 -3.672 1 98.38 102 ALA A N 1
ATOM 785 C CA . ALA A 1 102 ? -6.988 -13.68 -3.918 1 98.38 102 ALA A CA 1
ATOM 786 C C . ALA A 1 102 ? -5.523 -13.469 -3.553 1 98.38 102 ALA A C 1
ATOM 788 O O . ALA A 1 102 ? -4.797 -12.766 -4.258 1 98.38 102 ALA A O 1
ATOM 789 N N . ARG A 1 103 ? -5.121 -14.078 -2.449 1 98.25 103 ARG A N 1
ATOM 790 C CA . ARG A 1 103 ? -3.734 -13.938 -2.014 1 98.25 103 ARG A CA 1
ATOM 791 C C . ARG A 1 103 ? -2.777 -14.539 -3.039 1 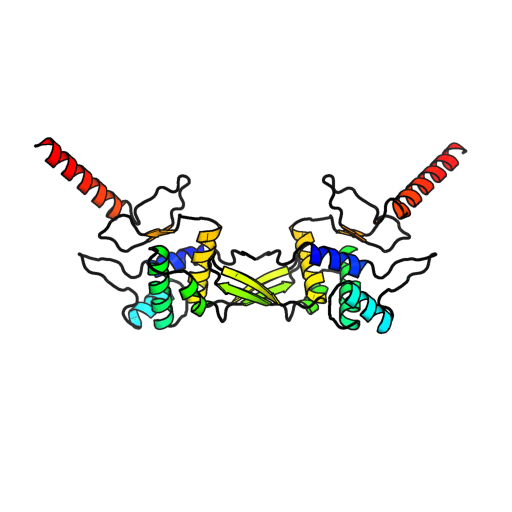98.25 103 ARG A C 1
ATOM 793 O O . ARG A 1 103 ? -1.672 -14.023 -3.234 1 98.25 103 ARG A O 1
ATOM 800 N N . ALA A 1 104 ? -3.182 -15.586 -3.715 1 98.69 104 ALA A N 1
ATOM 801 C CA . ALA A 1 104 ? -2.367 -16.156 -4.785 1 98.69 104 ALA A CA 1
ATOM 802 C C . ALA A 1 104 ? -2.219 -15.164 -5.941 1 98.69 104 ALA A C 1
ATOM 804 O O . ALA A 1 104 ? -1.122 -14.992 -6.48 1 98.69 104 ALA A O 1
ATOM 805 N N . VAL A 1 105 ? -3.297 -14.547 -6.281 1 98.62 105 VAL A N 1
ATOM 806 C CA . VAL A 1 105 ? -3.279 -13.547 -7.348 1 98.62 105 VAL A CA 1
ATOM 807 C C . VAL A 1 105 ? -2.381 -12.383 -6.953 1 98.62 105 VAL A C 1
ATOM 809 O O . VAL A 1 105 ? -1.566 -11.914 -7.75 1 98.62 105 VAL A O 1
ATOM 812 N N . LEU A 1 106 ? -2.557 -11.93 -5.734 1 98.44 106 LEU A N 1
ATOM 813 C CA . LEU A 1 106 ? -1.754 -10.812 -5.246 1 98.44 106 LEU A CA 1
ATOM 814 C C . LEU A 1 106 ? -0.28 -11.195 -5.172 1 98.44 106 LEU A C 1
ATOM 816 O O . LEU A 1 106 ? 0.595 -10.359 -5.41 1 98.44 106 LEU A O 1
ATOM 820 N N . ALA A 1 107 ? -0.006 -12.453 -4.801 1 98.5 107 ALA A N 1
ATOM 821 C CA . ALA A 1 107 ? 1.376 -12.93 -4.793 1 98.5 107 ALA A CA 1
ATOM 822 C C . ALA A 1 107 ? 1.966 -12.93 -6.199 1 98.5 107 ALA A C 1
ATOM 824 O O . ALA A 1 107 ? 3.119 -12.539 -6.395 1 98.5 107 ALA A O 1
ATOM 825 N N . TRP A 1 108 ? 1.187 -13.367 -7.133 1 98.31 108 TRP A N 1
ATOM 826 C CA . TRP A 1 108 ? 1.605 -13.305 -8.531 1 98.31 108 TRP A CA 1
ATOM 827 C C . TRP A 1 108 ? 1.959 -11.875 -8.922 1 98.31 108 TRP A C 1
ATOM 829 O O . TRP A 1 108 ? 3.01 -11.633 -9.523 1 98.31 108 TRP A O 1
ATOM 839 N N . ASP A 1 109 ? 1.106 -10.961 -8.641 1 98 109 ASP A N 1
ATOM 840 C CA . ASP A 1 109 ? 1.324 -9.562 -8.992 1 98 109 ASP A CA 1
ATOM 841 C C . ASP A 1 109 ? 2.549 -9 -8.281 1 98 109 ASP A C 1
ATOM 843 O O . ASP A 1 109 ? 3.295 -8.203 -8.852 1 98 109 ASP A O 1
ATOM 847 N N . ALA A 1 110 ? 2.688 -9.336 -6.996 1 97.38 110 ALA A N 1
ATOM 848 C CA . ALA A 1 110 ? 3.857 -8.883 -6.246 1 97.38 110 ALA A CA 1
ATOM 849 C C . ALA A 1 110 ? 5.148 -9.344 -6.914 1 97.38 110 ALA A C 1
ATOM 851 O O . ALA A 1 110 ? 6.125 -8.594 -6.984 1 97.38 110 ALA A O 1
ATOM 852 N N . LEU A 1 111 ? 5.141 -10.539 -7.383 1 97.19 111 LEU A N 1
ATOM 853 C CA . LEU A 1 111 ? 6.309 -11.062 -8.086 1 97.19 111 LEU A CA 1
ATOM 854 C C . LEU A 1 111 ? 6.547 -10.305 -9.391 1 97.19 111 LEU A C 1
ATOM 856 O O . LEU A 1 111 ? 7.691 -10.008 -9.742 1 97.19 111 LEU A O 1
ATOM 860 N N . ARG A 1 112 ? 5.512 -10.047 -10.125 1 94.44 112 ARG A N 1
ATOM 861 C CA . ARG A 1 112 ? 5.609 -9.266 -11.352 1 94.44 112 ARG A CA 1
ATOM 862 C C . ARG A 1 112 ? 6.285 -7.926 -11.102 1 94.44 112 ARG A C 1
ATOM 864 O O . ARG A 1 112 ? 7.105 -7.473 -11.906 1 94.44 112 ARG A O 1
ATOM 871 N N . ILE A 1 113 ? 5.938 -7.344 -9.984 1 93.62 113 ILE A N 1
ATOM 872 C CA . ILE A 1 113 ? 6.43 -6.016 -9.641 1 93.62 113 ILE A CA 1
ATOM 873 C C . ILE A 1 113 ? 7.859 -6.113 -9.117 1 93.62 113 ILE A C 1
ATOM 875 O O . ILE A 1 113 ? 8.758 -5.43 -9.617 1 93.62 113 ILE A O 1
ATOM 879 N N . ASN A 1 114 ? 8.102 -6.965 -8.188 1 94.75 114 ASN A N 1
ATOM 880 C CA . ASN A 1 114 ? 9.336 -6.949 -7.406 1 94.75 114 ASN A CA 1
ATOM 881 C C . ASN A 1 114 ? 10.391 -7.879 -7.996 1 94.75 114 ASN A C 1
ATOM 883 O O . ASN A 1 114 ? 11.578 -7.738 -7.707 1 94.75 114 ASN A O 1
ATOM 887 N N . SER A 1 115 ? 9.891 -8.852 -8.703 1 95.62 115 SER A N 1
ATOM 888 C CA . SER A 1 115 ? 10.781 -9.883 -9.211 1 95.62 115 SER A CA 1
ATOM 889 C C . SER A 1 115 ? 10.352 -10.352 -10.602 1 95.62 115 SER A C 1
ATOM 891 O O . SER A 1 115 ? 10.07 -11.531 -10.805 1 95.62 115 SER A O 1
ATOM 893 N N . PRO A 1 116 ? 10.414 -9.414 -11.508 1 94.75 116 PRO A N 1
ATOM 894 C CA . PRO A 1 116 ? 9.922 -9.781 -12.836 1 94.75 116 PRO A CA 1
ATOM 895 C C . PRO A 1 116 ? 10.719 -10.922 -13.469 1 94.75 116 PRO A C 1
ATOM 897 O O . PRO A 1 116 ? 11.953 -10.93 -13.406 1 94.75 116 PRO A O 1
ATOM 900 N N . GLY A 1 117 ? 9.977 -11.891 -13.969 1 95.5 117 GLY A N 1
ATOM 901 C CA . GLY A 1 117 ? 10.586 -12.984 -14.711 1 95.5 117 GLY A CA 1
ATOM 902 C C . GLY A 1 117 ? 11.016 -14.141 -13.828 1 95.5 117 GLY A C 1
ATOM 903 O O . GLY A 1 117 ? 11.516 -15.156 -14.328 1 95.5 117 GLY A O 1
ATOM 904 N N . ARG A 1 118 ? 10.844 -14.078 -12.547 1 98.06 118 ARG A N 1
ATOM 905 C CA . ARG A 1 118 ? 11.391 -15.102 -11.664 1 98.06 118 ARG A CA 1
ATOM 906 C C . ARG A 1 118 ? 10.383 -16.219 -11.445 1 98.06 118 ARG A C 1
ATOM 908 O O . ARG A 1 118 ? 10.75 -17.312 -10.984 1 98.06 118 ARG A O 1
ATOM 915 N N . LEU A 1 119 ? 9.156 -15.945 -11.594 1 98.56 119 LEU A N 1
ATOM 916 C CA . LEU A 1 119 ? 8.141 -17 -11.648 1 98.56 119 LEU A CA 1
ATOM 917 C C . LEU A 1 119 ? 7.969 -17.516 -13.078 1 98.56 119 LEU A C 1
ATOM 919 O O . LEU A 1 119 ? 7.59 -16.75 -13.969 1 98.56 119 LEU A O 1
ATOM 923 N N . ARG A 1 120 ? 8.188 -18.734 -13.258 1 97.94 120 ARG A N 1
ATOM 924 C CA . ARG A 1 120 ? 8.055 -19.266 -14.609 1 97.94 120 ARG A CA 1
ATOM 925 C C . ARG A 1 120 ? 7.84 -20.781 -14.586 1 97.94 120 ARG A C 1
ATOM 927 O O . ARG A 1 120 ? 8.055 -21.422 -13.555 1 97.94 120 ARG A O 1
ATOM 934 N N . ALA A 1 121 ? 7.488 -21.344 -15.719 1 98.25 121 ALA A N 1
ATOM 935 C CA . ALA A 1 121 ? 7.324 -22.781 -15.898 1 98.25 121 ALA A CA 1
ATOM 936 C C . ALA A 1 121 ? 8.68 -23.484 -16.031 1 98.25 121 ALA A C 1
ATOM 938 O O . ALA A 1 121 ? 9.617 -22.906 -16.578 1 98.25 121 ALA A O 1
ATOM 939 N N . CYS A 1 122 ? 8.719 -24.672 -15.547 1 98.31 122 CYS A N 1
ATOM 940 C CA . CYS A 1 122 ? 9.898 -25.5 -15.742 1 98.31 122 CYS A CA 1
ATOM 941 C C . CYS A 1 122 ? 10.219 -25.656 -17.219 1 98.31 122 CYS A C 1
ATOM 943 O O . CYS A 1 122 ? 9.32 -25.828 -18.047 1 98.31 122 CYS A O 1
ATOM 945 N N . ALA A 1 123 ? 11.484 -25.656 -17.578 1 96.62 123 ALA A N 1
ATOM 946 C CA . ALA A 1 123 ? 11.914 -25.719 -18.969 1 96.62 123 ALA A CA 1
ATOM 947 C C . ALA A 1 123 ? 11.875 -27.141 -19.5 1 96.62 123 ALA A C 1
ATOM 949 O O . ALA A 1 123 ? 12.047 -27.375 -20.703 1 96.62 123 ALA A O 1
ATOM 950 N N . ASN A 1 124 ? 11.719 -28.109 -18.594 1 95.12 124 ASN A N 1
ATOM 951 C CA . ASN A 1 124 ? 11.477 -29.484 -19.031 1 95.12 124 ASN A CA 1
ATOM 952 C C . ASN A 1 124 ? 10.094 -29.641 -19.656 1 95.12 124 ASN A C 1
ATOM 954 O O . ASN A 1 124 ? 9.078 -29.5 -18.969 1 95.12 124 ASN A O 1
ATOM 958 N N . ASP A 1 125 ? 10.023 -29.969 -20.875 1 92.06 125 ASP A N 1
ATOM 959 C CA . ASP A 1 125 ? 8.781 -30.031 -21.641 1 92.06 125 ASP A CA 1
ATOM 960 C C . ASP A 1 125 ? 7.852 -31.109 -21.078 1 92.06 125 ASP A C 1
ATOM 962 O O . ASP A 1 125 ? 6.648 -31.094 -21.344 1 92.06 125 ASP A O 1
ATOM 966 N N . GLU A 1 126 ? 8.453 -32.031 -20.406 1 93.62 126 GLU A N 1
ATOM 967 C CA . GLU A 1 126 ? 7.664 -33.125 -19.844 1 93.62 126 GLU A CA 1
ATOM 968 C C . GLU A 1 126 ? 7.195 -32.781 -18.422 1 93.62 126 GLU A C 1
ATOM 970 O O . GLU A 1 126 ? 6.586 -33.625 -17.75 1 93.62 126 GLU A O 1
ATOM 975 N N . CYS A 1 127 ? 7.504 -31.672 -17.984 1 96.88 127 CYS A N 1
ATOM 976 C CA . CYS A 1 127 ? 7.152 -31.219 -16.641 1 96.88 127 CYS A CA 1
ATOM 977 C C . CYS A 1 127 ? 6.109 -30.109 -16.703 1 96.88 127 CYS A C 1
ATOM 979 O O . CYS A 1 127 ? 6.078 -29.328 -17.656 1 96.88 127 CYS A O 1
ATOM 981 N N . ARG A 1 128 ? 5.27 -30.062 -15.727 1 97.5 128 ARG A N 1
ATOM 982 C CA . ARG A 1 128 ? 4.238 -29.031 -15.703 1 97.5 128 ARG A CA 1
ATOM 983 C C . ARG A 1 128 ? 4.387 -28.125 -14.477 1 97.5 128 ARG A C 1
ATOM 985 O O . ARG A 1 128 ? 3.525 -27.297 -14.211 1 97.5 128 ARG A O 1
ATOM 992 N N . LEU A 1 129 ? 5.438 -28.359 -13.742 1 98.62 129 LEU A N 1
ATOM 993 C CA . LEU A 1 129 ? 5.637 -27.594 -12.508 1 98.62 129 LEU A CA 1
ATOM 994 C C . LEU A 1 129 ? 6.227 -26.234 -12.805 1 98.62 129 LEU A C 1
ATOM 996 O O . LEU A 1 129 ? 6.652 -25.953 -13.93 1 98.62 129 LEU A O 1
ATOM 1000 N N . PHE A 1 130 ? 6.137 -25.359 -11.883 1 98.81 130 PHE A N 1
ATOM 1001 C CA . PHE A 1 130 ? 6.652 -24 -11.945 1 98.81 130 PHE A CA 1
ATOM 1002 C C . PHE A 1 130 ? 7.766 -23.781 -10.93 1 98.81 130 PHE A C 1
ATOM 1004 O O . PHE A 1 130 ? 7.934 -24.594 -10.016 1 98.81 130 PHE A O 1
ATOM 1011 N N . LEU A 1 131 ? 8.516 -22.734 -11.102 1 98.75 131 LEU A N 1
ATOM 1012 C CA . LEU A 1 131 ? 9.555 -22.359 -10.141 1 98.75 131 LEU A CA 1
ATOM 1013 C C . LEU A 1 131 ? 9.562 -20.844 -9.922 1 98.75 131 LEU A C 1
ATOM 1015 O O . LEU A 1 131 ? 9.086 -20.094 -10.766 1 98.75 131 LEU A O 1
ATOM 1019 N N . ILE A 1 132 ? 9.961 -20.422 -8.805 1 98.56 132 ILE A N 1
ATOM 1020 C CA . ILE A 1 132 ? 10.398 -19.062 -8.508 1 98.56 132 ILE A CA 1
ATOM 1021 C C . ILE A 1 132 ? 11.914 -19.031 -8.32 1 98.56 132 ILE A C 1
ATOM 1023 O O . ILE A 1 132 ? 12.438 -19.609 -7.367 1 98.56 132 ILE A O 1
ATOM 1027 N N . ASP A 1 133 ? 12.602 -18.406 -9.188 1 98.12 133 ASP A N 1
ATOM 1028 C CA . ASP A 1 133 ? 14.062 -18.359 -9.117 1 98.12 133 ASP A CA 1
ATOM 1029 C C . ASP A 1 133 ? 14.531 -17.297 -8.133 1 98.12 133 ASP A C 1
ATOM 1031 O O . ASP A 1 133 ? 14.414 -16.094 -8.398 1 98.12 133 ASP A O 1
ATOM 1035 N N . ARG A 1 134 ? 15.125 -17.688 -7.047 1 95.94 134 ARG A N 1
ATOM 1036 C CA . ARG A 1 134 ? 15.555 -16.766 -6.004 1 95.94 134 ARG A CA 1
ATOM 1037 C C . ARG A 1 134 ? 17.062 -16.531 -6.062 1 95.94 134 ARG A C 1
ATOM 1039 O O . ARG A 1 134 ? 17.625 -15.859 -5.199 1 95.94 134 ARG A O 1
ATOM 1046 N N . SER A 1 135 ? 17.672 -17.016 -7.129 1 95.88 135 SER A N 1
ATOM 1047 C CA . SER A 1 135 ? 19.109 -16.828 -7.273 1 95.88 135 SER A CA 1
ATOM 1048 C C . SER A 1 135 ? 19.438 -15.453 -7.863 1 95.88 135 SER A C 1
ATOM 1050 O O . SER A 1 135 ? 18.594 -14.836 -8.516 1 95.88 135 SER A O 1
ATOM 1052 N N . LYS A 1 136 ? 20.656 -14.961 -7.672 1 95.69 136 LYS A N 1
ATOM 1053 C CA . LYS A 1 136 ? 21.094 -13.641 -8.133 1 95.69 136 LYS A CA 1
ATOM 1054 C C . LYS A 1 136 ? 21.062 -13.555 -9.656 1 95.69 136 LYS A C 1
ATOM 1056 O O . LYS A 1 136 ? 20.469 -12.625 -10.219 1 95.69 136 LYS A O 1
ATOM 1061 N N . PRO A 1 137 ? 21.531 -14.555 -10.359 1 96.5 137 PRO A N 1
ATOM 1062 C CA . PRO A 1 137 ? 21.594 -14.438 -11.82 1 96.5 137 PRO A CA 1
ATOM 1063 C C . PRO A 1 137 ? 20.219 -14.586 -12.484 1 96.5 137 PRO A C 1
ATOM 1065 O O . PRO A 1 137 ? 20.047 -14.188 -13.633 1 96.5 137 PRO A O 1
ATOM 1068 N N . ASN A 1 138 ? 19.266 -15.227 -11.75 1 96.75 138 ASN A N 1
ATOM 1069 C CA . ASN A 1 138 ? 17.922 -15.453 -12.305 1 96.75 138 ASN A CA 1
ATOM 1070 C C . ASN A 1 138 ? 17.984 -16.281 -13.586 1 96.75 138 ASN A C 1
ATOM 1072 O O . ASN A 1 138 ? 17.406 -15.898 -14.602 1 96.75 138 ASN A O 1
ATOM 1076 N N . THR A 1 139 ? 18.672 -17.391 -13.547 1 96.38 139 THR A N 1
ATOM 1077 C CA . THR A 1 139 ? 18.844 -18.172 -14.758 1 96.38 139 THR A CA 1
ATOM 1078 C C . THR A 1 139 ? 18.312 -19.594 -14.57 1 96.38 139 THR A C 1
ATOM 1080 O O . THR A 1 139 ? 18.422 -20.422 -15.469 1 96.38 139 THR A O 1
ATOM 1083 N N . ALA A 1 140 ? 17.797 -19.859 -13.352 1 96.69 140 ALA A N 1
ATOM 1084 C CA . ALA A 1 140 ? 17.266 -21.203 -13.102 1 96.69 140 ALA A CA 1
ATOM 1085 C C . ALA A 1 140 ? 16.172 -21.547 -14.117 1 96.69 140 ALA A C 1
ATOM 1087 O O . ALA A 1 140 ? 15.336 -20.719 -14.453 1 96.69 140 ALA A O 1
ATOM 1088 N N . ARG A 1 141 ? 16.266 -22.797 -14.562 1 95.88 141 ARG A N 1
ATOM 1089 C CA . ARG A 1 141 ? 15.336 -23.203 -15.617 1 95.88 141 ARG A CA 1
ATOM 1090 C C . ARG A 1 141 ? 14.43 -24.344 -15.148 1 95.88 141 ARG A C 1
ATOM 1092 O O . ARG A 1 141 ? 13.391 -24.609 -15.75 1 95.88 141 ARG A O 1
ATOM 1099 N N . TRP A 1 142 ? 14.953 -25.016 -14.094 1 96.25 142 TRP A N 1
ATOM 1100 C CA . TRP A 1 142 ? 14.297 -26.25 -13.695 1 96.25 142 TRP A CA 1
ATOM 1101 C C . TRP A 1 142 ? 13.609 -26.094 -12.344 1 96.25 142 TRP A C 1
ATOM 1103 O O . TRP A 1 142 ? 14.148 -25.453 -11.438 1 96.25 142 TRP A O 1
ATOM 1113 N N . CYS A 1 143 ? 12.438 -26.781 -12.148 1 97.5 143 CYS A N 1
ATOM 1114 C CA . CYS A 1 143 ? 11.719 -26.781 -10.883 1 97.5 143 CYS A CA 1
ATOM 1115 C C . CYS A 1 143 ? 12.469 -27.609 -9.836 1 97.5 143 CYS A C 1
ATOM 1117 O O . CYS A 1 143 ? 12.336 -27.359 -8.633 1 97.5 143 CYS A O 1
ATOM 1119 N N . SER A 1 144 ? 13.188 -28.547 -10.359 1 96.38 144 SER A N 1
ATOM 1120 C CA . SER A 1 144 ? 14.055 -29.391 -9.555 1 96.38 144 SER A CA 1
ATOM 1121 C C . SER A 1 144 ? 15.312 -29.797 -10.32 1 96.38 144 SER A C 1
ATOM 1123 O O . SER A 1 144 ? 15.234 -30.516 -11.312 1 96.38 144 SER A O 1
ATOM 1125 N N . MET A 1 145 ? 16.422 -29.438 -9.844 1 93.94 145 MET A N 1
ATOM 1126 C CA . MET A 1 145 ? 17.672 -29.812 -10.484 1 93.94 145 MET A CA 1
ATOM 1127 C C . MET A 1 145 ? 17.891 -31.328 -10.398 1 93.94 145 MET A C 1
ATOM 1129 O O . MET A 1 145 ? 18.391 -31.938 -11.344 1 93.94 145 MET A O 1
ATOM 1133 N N . ALA A 1 146 ? 17.453 -31.859 -9.258 1 93.69 146 ALA A N 1
ATOM 1134 C CA . ALA A 1 146 ? 17.672 -33.281 -9.016 1 93.69 146 ALA A CA 1
ATOM 1135 C C . ALA A 1 146 ? 16.828 -34.125 -9.945 1 93.69 146 ALA A C 1
ATOM 1137 O O . ALA A 1 146 ? 17.203 -35.25 -10.281 1 93.69 146 ALA A O 1
ATOM 1138 N N . ILE A 1 147 ? 15.75 -33.562 -10.391 1 93.88 147 ILE A N 1
ATOM 1139 C CA . ILE A 1 147 ? 14.859 -34.344 -11.227 1 93.88 147 ILE A CA 1
ATOM 1140 C C . ILE A 1 147 ? 14.867 -33.812 -12.656 1 93.88 147 ILE A C 1
ATOM 1142 O O . ILE A 1 147 ? 15.477 -34.375 -13.555 1 93.88 147 ILE A O 1
ATOM 1146 N N . CYS A 1 148 ? 14.359 -32.656 -12.875 1 95.38 148 CYS A N 1
ATOM 1147 C CA . CYS A 1 148 ? 14.234 -32.094 -14.219 1 95.38 148 CYS A CA 1
ATOM 1148 C C . CYS A 1 148 ? 15.594 -31.703 -14.773 1 95.38 148 CYS A C 1
ATOM 1150 O O . CYS A 1 148 ? 15.891 -31.953 -15.938 1 95.38 148 CYS A O 1
ATOM 1152 N N . GLY A 1 149 ? 16.422 -31.078 -13.961 1 93.12 149 GLY A N 1
ATOM 1153 C CA . GLY A 1 149 ? 17.734 -30.688 -14.414 1 93.12 149 GLY A CA 1
ATOM 1154 C C . GLY A 1 149 ? 18.578 -31.859 -14.891 1 93.12 149 GLY A C 1
ATOM 1155 O O . GLY A 1 149 ? 19.094 -31.844 -16.016 1 93.12 149 GLY A O 1
ATOM 1156 N N . ASN A 1 150 ? 18.656 -32.812 -14.133 1 92 150 ASN A N 1
ATOM 1157 C CA . ASN A 1 150 ? 19.438 -34 -14.453 1 92 150 ASN A CA 1
ATOM 1158 C C . ASN A 1 150 ? 18.891 -34.719 -15.695 1 92 150 ASN A C 1
ATOM 1160 O O . ASN A 1 150 ? 19.656 -35.219 -16.531 1 92 150 ASN A O 1
ATOM 1164 N N . ARG A 1 151 ? 17.641 -34.781 -15.727 1 88.88 151 ARG A N 1
ATOM 1165 C CA . ARG A 1 151 ? 17.016 -35.406 -16.891 1 88.88 151 ARG A CA 1
ATOM 1166 C C . ARG A 1 151 ? 17.406 -34.688 -18.172 1 88.88 151 ARG A C 1
ATOM 1168 O O . ARG A 1 151 ? 17.75 -35.344 -19.172 1 88.88 151 ARG A O 1
ATOM 1175 N N . MET A 1 152 ? 17.391 -33.406 -18.156 1 89.44 152 MET A N 1
ATOM 1176 C CA . MET A 1 152 ? 17.703 -32.625 -19.359 1 89.44 152 MET A CA 1
ATOM 1177 C C . MET A 1 152 ? 19.203 -32.688 -19.672 1 89.44 152 MET A C 1
ATOM 1179 O O . MET A 1 152 ? 19.594 -32.75 -20.828 1 89.44 152 MET A O 1
ATOM 1183 N N . LYS A 1 153 ? 19.953 -32.656 -18.625 1 88.5 153 LYS A N 1
ATOM 1184 C CA . LYS A 1 153 ? 21.391 -32.844 -18.828 1 88.5 153 LYS A CA 1
ATOM 1185 C C . LYS A 1 153 ? 21.703 -34.188 -19.469 1 88.5 153 LYS A C 1
ATOM 1187 O O . LYS A 1 153 ? 22.516 -34.281 -20.391 1 88.5 153 LYS A O 1
ATOM 1192 N N . ALA A 1 154 ? 21.047 -35.188 -19.016 1 87.81 154 ALA A N 1
ATOM 1193 C CA . ALA A 1 154 ? 21.234 -36.531 -19.562 1 87.81 154 ALA A CA 1
ATOM 1194 C C . ALA A 1 154 ? 20.797 -36.594 -21.016 1 87.81 154 ALA A C 1
ATOM 1196 O O . ALA A 1 154 ? 21.484 -37.188 -21.859 1 87.81 154 ALA A O 1
ATOM 1197 N N . ARG A 1 155 ? 19.766 -36.031 -21.281 1 86.31 155 ARG A N 1
ATOM 1198 C CA . ARG A 1 155 ? 19.266 -36 -22.641 1 86.31 155 ARG A CA 1
ATOM 1199 C C . ARG A 1 155 ? 20.234 -35.281 -23.578 1 86.31 155 ARG A C 1
ATOM 1201 O O . ARG A 1 155 ? 20.484 -35.75 -24.688 1 86.31 155 ARG A O 1
ATOM 1208 N N . ARG A 1 156 ? 20.734 -34.219 -23.125 1 83.88 156 ARG A N 1
ATOM 1209 C CA . ARG A 1 156 ? 21.703 -33.469 -23.922 1 83.88 156 ARG A CA 1
ATOM 1210 C C . ARG A 1 156 ? 22.969 -34.281 -24.156 1 83.88 156 ARG A C 1
ATOM 1212 O O . ARG A 1 156 ? 23.516 -34.25 -25.266 1 83.88 156 ARG A O 1
ATOM 1219 N N . TYR A 1 157 ? 23.391 -34.906 -23.109 1 85.81 157 TYR A N 1
ATOM 1220 C CA . TYR A 1 157 ? 24.578 -35.75 -23.219 1 85.81 157 TYR A CA 1
ATOM 1221 C C . TYR A 1 157 ? 24.375 -36.844 -24.234 1 85.81 157 TYR A C 1
ATOM 1223 O O . TYR A 1 157 ? 25.234 -37.125 -25.078 1 85.81 157 TYR A O 1
ATOM 1231 N N . TYR A 1 158 ? 23.266 -37.531 -24.25 1 85.94 158 TYR A N 1
ATOM 1232 C CA . TYR A 1 158 ? 22.938 -38.594 -25.172 1 85.94 158 TYR A CA 1
ATOM 1233 C C . TYR A 1 158 ? 22.859 -38.094 -26.609 1 85.94 158 TYR A C 1
ATOM 1235 O O . TYR A 1 158 ? 23.344 -38.719 -27.531 1 85.94 158 TYR A O 1
ATOM 1243 N N . GLN A 1 159 ? 22.328 -36.969 -26.734 1 84.25 159 GLN A N 1
ATOM 1244 C CA . GLN A 1 159 ? 22.203 -36.375 -28.047 1 84.25 159 GLN A CA 1
ATOM 1245 C C . GLN A 1 159 ? 23.578 -36.031 -28.625 1 84.25 159 GLN A C 1
ATOM 1247 O O . GLN A 1 159 ? 23.812 -36.219 -29.828 1 84.25 159 GLN A O 1
ATOM 1252 N N . ARG A 1 160 ? 24.375 -35.562 -27.797 1 81 160 ARG A N 1
ATOM 1253 C CA . ARG A 1 160 ? 25.719 -35.25 -28.234 1 81 160 ARG A CA 1
ATOM 1254 C C . ARG A 1 160 ? 26.516 -36.5 -28.562 1 81 160 ARG A C 1
ATOM 1256 O O . ARG A 1 160 ? 27.266 -36.531 -29.531 1 81 160 ARG A O 1
ATOM 1263 N N . ALA A 1 161 ? 26.297 -37.438 -27.844 1 78.69 161 ALA A N 1
ATOM 1264 C CA . ALA A 1 161 ? 26.984 -38.719 -28.047 1 78.69 161 ALA A CA 1
ATOM 1265 C C . ALA A 1 161 ? 26.5 -39.406 -29.312 1 78.69 161 ALA A C 1
ATOM 1267 O O . ALA A 1 161 ? 27.297 -40 -30.047 1 78.69 161 ALA A O 1
ATOM 1268 N N . LYS A 1 162 ? 25.312 -39.312 -29.594 1 78.62 162 LYS A N 1
ATOM 1269 C CA . LYS A 1 162 ? 24.781 -39.906 -30.828 1 78.62 162 LYS A CA 1
ATOM 1270 C C . LYS A 1 162 ? 25.219 -39.094 -32.062 1 78.62 162 LYS A C 1
ATOM 1272 O O . LYS A 1 162 ? 25.391 -39.625 -33.125 1 78.62 162 LYS A O 1
ATOM 1277 N N . GLY A 1 163 ? 25.359 -37.812 -31.766 1 69.75 163 GLY A N 1
ATOM 1278 C CA . GLY A 1 163 ? 25.859 -36.969 -32.844 1 69.75 163 GLY A CA 1
ATOM 1279 C C . GLY A 1 163 ? 27.344 -37.156 -33.125 1 69.75 163 GLY A C 1
ATOM 1280 O O . GLY A 1 163 ? 27.812 -36.844 -34.219 1 69.75 163 GLY A O 1
ATOM 1281 N N . SER A 1 164 ? 28 -37.5 -32.219 1 70.06 164 SER A N 1
ATOM 1282 C CA . SER A 1 164 ? 29.438 -37.75 -32.406 1 70.06 164 SER A CA 1
ATOM 1283 C C . SER A 1 164 ? 29.672 -39.125 -33.062 1 70.06 164 SER A C 1
ATOM 1285 O O . SER A 1 164 ? 30.766 -39.406 -33.562 1 70.06 164 SER A O 1
ATOM 1287 N N . GLU A 1 165 ? 28.844 -39.938 -32.906 1 63.69 165 GLU A N 1
ATOM 1288 C CA . GLU A 1 165 ? 28.969 -41.25 -33.531 1 63.69 165 GLU A CA 1
ATOM 1289 C C . GLU A 1 165 ? 28.562 -41.188 -35 1 63.69 165 GLU A C 1
ATOM 1291 O O . GLU A 1 165 ? 28.891 -42.062 -35.781 1 63.69 165 GLU A O 1
ATOM 1296 N N . LYS A 1 166 ? 27.953 -40.156 -35.438 1 54.06 166 LYS A N 1
ATOM 1297 C CA . LYS A 1 166 ? 27.719 -40.031 -36.875 1 54.06 166 LYS A CA 1
ATOM 1298 C C . LYS A 1 166 ? 28.875 -39.312 -37.594 1 54.06 166 LYS A C 1
ATOM 1300 O O . LYS A 1 166 ? 29.375 -38.312 -37.094 1 54.06 166 LYS A O 1
ATOM 1305 N N . MET B 1 1 ? 1.37 -3.623 7.707 1 88.06 1 MET B N 1
ATOM 1306 C CA . MET B 1 1 ? 2.377 -3.125 6.773 1 88.06 1 MET B CA 1
ATOM 1307 C C . MET B 1 1 ? 2.268 -1.613 6.613 1 88.06 1 MET B C 1
ATOM 1309 O O . MET B 1 1 ? 1.176 -1.051 6.715 1 88.06 1 MET B O 1
ATOM 1313 N N . ASP B 1 2 ? 3.441 -0.957 6.391 1 85.19 2 ASP B N 1
ATOM 1314 C CA . ASP B 1 2 ? 3.465 0.478 6.121 1 85.19 2 ASP B CA 1
ATOM 1315 C C . ASP B 1 2 ? 3.346 0.756 4.621 1 85.19 2 ASP B C 1
ATOM 1317 O O . ASP B 1 2 ? 4.121 0.228 3.824 1 85.19 2 ASP B O 1
ATOM 1321 N N . VAL B 1 3 ? 2.324 1.467 4.254 1 89 3 VAL B N 1
ATOM 1322 C CA . VAL B 1 3 ? 2.127 1.828 2.854 1 89 3 VAL B CA 1
ATOM 1323 C C . VAL B 1 3 ? 1.835 3.322 2.742 1 89 3 VAL B C 1
ATOM 1325 O O . VAL B 1 3 ? 0.95 3.842 3.426 1 89 3 VAL B O 1
ATOM 1328 N N . ALA B 1 4 ? 2.617 4.023 1.959 1 88.88 4 ALA B N 1
ATOM 1329 C CA . ALA B 1 4 ? 2.297 5.402 1.598 1 88.88 4 ALA B CA 1
ATOM 1330 C C . ALA B 1 4 ? 1.293 5.449 0.45 1 88.88 4 ALA B C 1
ATOM 1332 O O . ALA B 1 4 ? 1.657 5.246 -0.711 1 88.88 4 ALA B O 1
ATOM 1333 N N . VAL B 1 5 ? 0.092 5.824 0.792 1 92.69 5 VAL B N 1
ATOM 1334 C CA . VAL B 1 5 ? -0.989 5.621 -0.168 1 92.69 5 VAL B CA 1
ATOM 1335 C C . VAL B 1 5 ? -1.465 6.969 -0.701 1 92.69 5 VAL B C 1
ATOM 1337 O O . VAL B 1 5 ? -2.439 7.039 -1.455 1 92.69 5 VAL B O 1
ATOM 1340 N N . VAL B 1 6 ? -0.844 8.07 -0.261 1 94.38 6 VAL B N 1
ATOM 1341 C CA . VAL B 1 6 ? -1.253 9.398 -0.684 1 94.38 6 VAL B CA 1
ATOM 1342 C C . VAL B 1 6 ? -0.113 10.078 -1.445 1 94.38 6 VAL B C 1
ATOM 1344 O O . VAL B 1 6 ? 1.021 9.586 -1.436 1 94.38 6 VAL B O 1
ATOM 1347 N N . ASP B 1 7 ? -0.511 11.164 -2.135 1 93.38 7 ASP B N 1
ATOM 1348 C CA . ASP B 1 7 ? 0.465 11.805 -3.012 1 93.38 7 ASP B CA 1
ATOM 1349 C C . ASP B 1 7 ? 0.765 13.227 -2.553 1 93.38 7 ASP B C 1
ATOM 1351 O O . ASP B 1 7 ? 0.426 13.609 -1.43 1 93.38 7 ASP B O 1
ATOM 1355 N N . ARG B 1 8 ? 1.498 13.961 -3.406 1 94.69 8 ARG B N 1
ATOM 1356 C CA . ARG B 1 8 ? 1.965 15.305 -3.088 1 94.69 8 ARG B CA 1
ATOM 1357 C C . ARG B 1 8 ? 0.791 16.266 -2.873 1 94.69 8 ARG B C 1
ATOM 1359 O O . ARG B 1 8 ? 0.858 17.156 -2.031 1 94.69 8 ARG B O 1
ATOM 1366 N N . ARG B 1 9 ? -0.24 16.094 -3.592 1 95.88 9 ARG B N 1
ATOM 1367 C CA . ARG B 1 9 ? -1.427 16.922 -3.443 1 95.88 9 ARG B CA 1
ATOM 1368 C C . ARG B 1 9 ? -2.037 16.766 -2.053 1 95.88 9 ARG B C 1
ATOM 1370 O O . ARG B 1 9 ? -2.512 17.75 -1.465 1 95.88 9 ARG B O 1
ATOM 1377 N N . ASP B 1 10 ? -2.021 15.539 -1.575 1 97.69 10 ASP B N 1
ATOM 1378 C CA . ASP B 1 10 ? -2.525 15.273 -0.232 1 97.69 10 ASP B CA 1
ATOM 1379 C C . ASP B 1 10 ? -1.657 15.953 0.825 1 97.69 10 ASP B C 1
ATOM 1381 O O . ASP B 1 10 ? -2.166 16.438 1.834 1 97.69 10 ASP B O 1
ATOM 1385 N N . GLU B 1 11 ? -0.349 15.93 0.572 1 97.88 11 GLU B N 1
ATOM 1386 C CA . GLU B 1 11 ? 0.555 16.609 1.493 1 97.88 11 GLU B CA 1
ATOM 1387 C C . GLU B 1 11 ? 0.281 18.109 1.523 1 97.88 11 GLU B C 1
ATOM 1389 O O . GLU B 1 11 ? 0.308 18.734 2.588 1 97.88 11 GLU B O 1
ATOM 1394 N N . GLU B 1 12 ? 0.074 18.656 0.332 1 97.81 12 GLU B N 1
ATOM 1395 C CA . GLU B 1 12 ? -0.258 20.078 0.237 1 97.81 12 GLU B CA 1
ATOM 1396 C C . GLU B 1 12 ? -1.569 20.375 0.954 1 97.81 12 GLU B C 1
ATOM 1398 O O . GLU B 1 12 ? -1.677 21.391 1.654 1 97.81 12 GLU B O 1
ATOM 1403 N N . PHE B 1 13 ? -2.525 19.547 0.764 1 98.62 13 PHE B N 1
ATOM 1404 C CA . PHE B 1 13 ? -3.799 19.703 1.458 1 98.62 13 PHE B CA 1
ATOM 1405 C C . PHE B 1 13 ? -3.598 19.672 2.969 1 98.62 13 PHE B C 1
ATOM 1407 O O . PHE B 1 13 ? -4.176 20.484 3.691 1 98.62 13 PHE B O 1
ATOM 1414 N N . LEU B 1 14 ? -2.834 18.703 3.455 1 98.81 14 LEU B N 1
ATOM 1415 C CA . LEU B 1 14 ? -2.506 18.609 4.875 1 98.81 14 LEU B CA 1
ATOM 1416 C C . LEU B 1 14 ? -1.924 19.922 5.383 1 98.81 14 LEU B C 1
ATOM 1418 O O . LEU B 1 14 ? -2.379 20.469 6.395 1 98.81 14 LEU B O 1
ATOM 1422 N N . LEU B 1 15 ? -0.962 20.422 4.668 1 98.88 15 LEU B N 1
ATOM 1423 C CA . LEU B 1 15 ? -0.312 21.656 5.098 1 98.88 15 LEU B CA 1
ATOM 1424 C C . LEU B 1 15 ? -1.299 22.812 5.102 1 98.88 15 LEU B C 1
ATOM 1426 O O . LEU B 1 15 ? -1.323 23.609 6.043 1 98.88 15 LEU B O 1
ATOM 1430 N N . ASP B 1 16 ? -2.035 22.922 4.043 1 98.81 16 ASP B N 1
ATOM 1431 C CA . ASP B 1 16 ? -3.055 23.969 3.982 1 98.81 16 ASP B CA 1
ATOM 1432 C C . ASP B 1 16 ? -4.012 23.875 5.168 1 98.81 16 ASP B C 1
ATOM 1434 O O . ASP B 1 16 ? -4.371 24.891 5.766 1 98.81 16 ASP B O 1
ATOM 1438 N N . LEU B 1 17 ? -4.414 22.703 5.465 1 98.88 17 LEU B N 1
ATOM 1439 C CA . LEU B 1 17 ? -5.344 22.484 6.57 1 98.88 17 LEU B CA 1
ATOM 1440 C C . LEU B 1 17 ? -4.715 22.875 7.898 1 98.88 17 LEU B C 1
ATOM 1442 O O . LEU B 1 17 ? -5.328 23.609 8.688 1 98.88 17 LEU B O 1
ATOM 1446 N N . LEU B 1 18 ? -3.52 22.438 8.125 1 98.88 18 LEU B N 1
ATOM 1447 C CA . LEU B 1 18 ? -2.801 22.812 9.336 1 98.88 18 LEU B CA 1
ATOM 1448 C C . LEU B 1 18 ? -2.723 24.312 9.492 1 98.88 18 LEU B C 1
ATOM 1450 O O . LEU B 1 18 ? -2.779 24.844 10.609 1 98.88 18 LEU B O 1
ATOM 1454 N N . ASN B 1 19 ? -2.664 25 8.398 1 98.75 19 ASN B N 1
ATOM 1455 C CA . ASN B 1 19 ? -2.35 26.422 8.398 1 98.75 19 ASN B CA 1
ATOM 1456 C C . ASN B 1 19 ? -3.607 27.266 8.273 1 98.75 19 ASN B C 1
ATOM 1458 O O . ASN B 1 19 ? -3.539 28.438 7.863 1 98.75 19 ASN B O 1
ATOM 1462 N N . THR B 1 20 ? -4.652 26.719 8.648 1 98.69 20 THR B N 1
ATOM 1463 C CA . THR B 1 20 ? -5.906 27.453 8.602 1 98.69 20 THR B CA 1
ATOM 1464 C C . THR B 1 20 ? -6.066 28.328 9.844 1 98.69 20 THR B C 1
ATOM 1466 O O . THR B 1 20 ? -7.07 29.031 9.992 1 98.69 20 THR B O 1
ATOM 1469 N N . THR B 1 21 ? -5.094 28.391 10.781 1 98.31 21 THR B N 1
ATOM 1470 C CA . THR B 1 21 ? -5.18 29.203 11.984 1 98.31 21 THR B CA 1
ATOM 1471 C C . THR B 1 21 ? -3.971 30.125 12.102 1 98.31 21 THR B C 1
ATOM 1473 O O . THR B 1 21 ? -3.248 30.094 13.102 1 98.31 21 THR B O 1
ATOM 1476 N N . PRO B 1 22 ? -3.877 31.016 11.156 1 97.88 22 PRO B N 1
ATOM 1477 C CA . PRO B 1 22 ? -2.754 31.953 11.234 1 97.88 22 PRO B CA 1
ATOM 1478 C C . PRO B 1 22 ? -2.928 32.969 12.344 1 97.88 22 PRO B C 1
ATOM 1480 O O . PRO B 1 22 ? -4.035 33.156 12.859 1 97.88 22 PRO B O 1
ATOM 1483 N N . VAL B 1 23 ? -1.786 33.531 12.773 1 96.31 23 VAL B N 1
ATOM 1484 C CA . VAL B 1 23 ? -1.807 34.719 13.625 1 96.31 23 VAL B CA 1
ATOM 1485 C C . VAL B 1 23 ? -1.641 35.969 12.766 1 96.31 23 VAL B C 1
ATOM 1487 O O . VAL B 1 23 ? -0.66 36.094 12.023 1 96.31 23 VAL B O 1
ATOM 1490 N N . VAL B 1 24 ? -2.629 36.812 12.797 1 92.69 24 VAL B N 1
ATOM 1491 C CA . VAL B 1 24 ? -2.625 38.094 12.07 1 92.69 24 VAL B CA 1
ATOM 1492 C C . VAL B 1 24 ? -2.744 39.25 13.055 1 92.69 24 VAL B C 1
ATOM 1494 O O . VAL B 1 24 ? -3.703 39.312 13.828 1 92.69 24 VAL B O 1
ATOM 1497 N N . ASP B 1 25 ? -1.704 40.094 12.984 1 91.38 25 ASP B N 1
ATOM 1498 C CA . ASP B 1 25 ? -1.664 41.25 13.891 1 91.38 25 ASP B CA 1
ATOM 1499 C C . ASP B 1 25 ? -1.823 40.812 15.344 1 91.38 25 ASP B C 1
ATOM 1501 O O . ASP B 1 25 ? -2.643 41.344 16.078 1 91.38 25 ASP B O 1
ATOM 1505 N N . GLY B 1 26 ? -1.151 39.75 15.656 1 92.12 26 GLY B N 1
ATOM 1506 C CA . GLY B 1 26 ? -1.074 39.25 17.016 1 92.12 26 GLY B CA 1
ATOM 1507 C C . GLY B 1 26 ? -2.305 38.469 17.438 1 92.12 26 GLY B C 1
ATOM 1508 O O . GLY B 1 26 ? -2.377 37.969 18.562 1 92.12 26 GLY B O 1
ATOM 1509 N N . GLN B 1 27 ? -3.23 38.312 16.516 1 95.88 27 GLN B N 1
ATOM 1510 C CA . GLN B 1 27 ? -4.469 37.625 16.844 1 95.88 27 GLN B CA 1
ATOM 1511 C C . GLN B 1 27 ? -4.613 36.344 16 1 95.88 27 GLN B C 1
ATOM 1513 O O . GLN B 1 27 ? -4.371 36.375 14.797 1 95.88 27 GLN B O 1
ATOM 1518 N N . GLU B 1 28 ? -5.051 35.375 16.719 1 95.31 28 GLU B N 1
ATOM 1519 C CA . GLU B 1 28 ? -5.309 34.125 16.016 1 95.31 28 GLU B CA 1
ATOM 1520 C C . GLU B 1 28 ? -6.566 34.219 15.148 1 95.31 28 GLU B C 1
ATOM 1522 O O . GLU B 1 28 ? -7.59 34.719 15.602 1 95.31 28 GLU B O 1
ATOM 1527 N N . ARG B 1 29 ? -6.488 33.812 13.938 1 97.38 29 ARG B N 1
ATOM 1528 C CA . ARG B 1 29 ? -7.613 33.719 13.016 1 97.38 29 ARG B CA 1
ATOM 1529 C C . ARG B 1 29 ? -7.871 32.281 12.625 1 97.38 29 ARG B C 1
ATOM 1531 O O . ARG B 1 29 ? -7.004 31.422 12.805 1 97.38 29 ARG B O 1
ATOM 1538 N N . ASP B 1 30 ? -9.133 32.031 12.094 1 98.38 30 ASP B N 1
ATOM 1539 C CA . ASP B 1 30 ? -9.492 30.703 11.648 1 98.38 30 ASP B CA 1
ATOM 1540 C C . ASP B 1 30 ? -10.203 30.75 10.297 1 98.38 30 ASP B C 1
ATOM 1542 O O . ASP B 1 30 ? -11.328 31.234 10.188 1 98.38 30 ASP B O 1
ATOM 1546 N N . ASP B 1 31 ? -9.516 30.172 9.32 1 97.88 31 ASP B N 1
ATOM 1547 C CA . ASP B 1 31 ? -10.055 30.188 7.961 1 97.88 31 ASP B CA 1
ATOM 1548 C C . ASP B 1 31 ? -11.305 29.312 7.863 1 97.88 31 ASP B C 1
ATOM 1550 O O . ASP B 1 31 ? -12.039 29.391 6.875 1 97.88 31 ASP B O 1
ATOM 1554 N N . LEU B 1 32 ? -11.578 28.516 8.914 1 98.25 32 LEU B N 1
ATOM 1555 C CA . LEU B 1 32 ? -12.734 27.625 8.922 1 98.25 32 LEU B CA 1
ATOM 1556 C C . LEU B 1 32 ? -13.75 28.062 9.969 1 98.25 32 LEU B C 1
ATOM 1558 O O . LEU B 1 32 ? -14.57 27.25 10.422 1 98.25 32 LEU B O 1
ATOM 1562 N N . ALA B 1 33 ? -13.648 29.25 10.367 1 96.88 33 ALA B N 1
ATOM 1563 C CA . ALA B 1 33 ? -14.398 29.766 11.508 1 96.88 33 ALA B CA 1
ATOM 1564 C C . ALA B 1 33 ? -15.898 29.609 11.305 1 96.88 33 ALA B C 1
ATOM 1566 O O . ALA B 1 33 ? -16.641 29.375 12.266 1 96.88 33 ALA B O 1
ATOM 1567 N N . ASP B 1 34 ? -16.406 29.75 10.062 1 97.56 34 ASP B N 1
ATOM 1568 C CA . ASP B 1 34 ? -17.828 29.625 9.781 1 97.56 34 ASP B CA 1
ATOM 1569 C C . ASP B 1 34 ? -18.078 28.828 8.5 1 97.56 34 ASP B C 1
ATOM 1571 O O . ASP B 1 34 ? -17.125 28.531 7.758 1 97.56 34 ASP B O 1
ATOM 1575 N N . ASP B 1 35 ? -19.312 28.516 8.281 1 97.06 35 ASP B N 1
ATOM 1576 C CA . ASP B 1 35 ? -19.672 27.641 7.18 1 97.06 35 ASP B CA 1
ATOM 1577 C C . ASP B 1 35 ? -19.281 28.25 5.832 1 97.06 35 ASP B C 1
ATOM 1579 O O . ASP B 1 35 ? -18.797 27.562 4.941 1 97.06 35 ASP B O 1
ATOM 1583 N N . ASP B 1 36 ? -19.516 29.516 5.734 1 97.38 36 ASP B N 1
ATOM 1584 C CA . ASP B 1 36 ? -19.234 30.188 4.469 1 97.38 36 ASP B CA 1
ATOM 1585 C C . ASP B 1 36 ? -17.734 30.188 4.164 1 97.38 36 ASP B C 1
ATOM 1587 O O . ASP B 1 36 ? -17.328 29.844 3.049 1 97.38 36 ASP B O 1
ATOM 1591 N N . SER B 1 37 ? -16.922 30.531 5.125 1 97.31 37 SER B N 1
ATOM 1592 C CA . SER B 1 37 ? -15.469 30.547 4.945 1 97.31 37 SER B CA 1
ATOM 1593 C C . SER B 1 37 ? -14.938 29.141 4.707 1 97.31 37 SER B C 1
ATOM 1595 O O . SER B 1 37 ? -14.039 28.938 3.883 1 97.31 37 SER B O 1
ATOM 1597 N N . ALA B 1 38 ? -15.523 28.188 5.414 1 98 38 ALA B N 1
ATOM 1598 C CA . ALA B 1 38 ? -15.102 26.797 5.25 1 98 38 ALA B CA 1
ATOM 1599 C C . ALA B 1 38 ? -15.438 26.281 3.852 1 98 38 ALA B C 1
ATOM 1601 O O . ALA B 1 38 ? -14.633 25.594 3.221 1 98 38 ALA B O 1
ATOM 1602 N N . ARG B 1 39 ? -16.594 26.609 3.396 1 97.62 39 ARG B N 1
ATOM 1603 C CA . ARG B 1 39 ? -17.016 26.203 2.059 1 97.62 39 ARG B CA 1
ATOM 1604 C C . ARG B 1 39 ? -16.109 26.812 0.995 1 97.62 39 ARG B C 1
ATOM 1606 O O . ARG B 1 39 ? -15.711 26.125 0.043 1 97.62 39 ARG B O 1
ATOM 1613 N N . ALA B 1 40 ? -15.836 28.094 1.154 1 97.94 40 ALA B N 1
ATOM 1614 C CA . ALA B 1 40 ? -14.938 28.75 0.216 1 97.94 40 ALA B CA 1
ATOM 1615 C C . ALA B 1 40 ? -13.555 28.109 0.233 1 97.94 40 ALA B C 1
ATOM 1617 O O . ALA B 1 40 ? -12.953 27.891 -0.821 1 97.94 40 ALA B O 1
ATOM 1618 N N . TRP B 1 41 ? -13.109 27.812 1.4 1 98.19 41 TRP B N 1
ATOM 1619 C CA . TRP B 1 41 ? -11.805 27.188 1.576 1 98.19 41 TRP B CA 1
ATOM 1620 C C . TRP B 1 41 ? -11.773 25.812 0.902 1 98.19 41 TRP B C 1
ATOM 1622 O O . TRP B 1 41 ? -10.828 25.5 0.171 1 98.19 41 TRP B O 1
ATOM 1632 N N . MET B 1 42 ? -12.773 24.969 1.076 1 97.81 42 MET B N 1
ATOM 1633 C CA . MET B 1 42 ? -12.867 23.641 0.493 1 97.81 42 MET B CA 1
ATOM 1634 C C . MET B 1 42 ? -12.977 23.719 -1.026 1 97.81 42 MET B C 1
ATOM 1636 O O . MET B 1 42 ? -12.312 22.953 -1.74 1 97.81 42 MET B O 1
ATOM 1640 N N . ARG B 1 43 ? -13.773 24.656 -1.491 1 97.69 43 ARG B N 1
ATOM 1641 C CA . ARG B 1 43 ? -13.945 24.828 -2.93 1 97.69 43 ARG B CA 1
ATOM 1642 C C . ARG B 1 43 ? -12.625 25.141 -3.611 1 97.69 43 ARG B C 1
ATOM 1644 O O . ARG B 1 43 ? -12.32 24.609 -4.676 1 97.69 43 ARG B O 1
ATOM 1651 N N . ALA B 1 44 ? -11.867 26 -2.984 1 97.56 44 ALA B N 1
ATOM 1652 C CA . ALA B 1 44 ? -10.578 26.422 -3.545 1 97.56 44 ALA B CA 1
ATOM 1653 C C . ALA B 1 44 ? -9.617 25.25 -3.645 1 97.56 44 ALA B C 1
ATOM 1655 O O . ALA B 1 44 ? -8.695 25.266 -4.461 1 97.56 44 ALA B O 1
ATOM 1656 N N . ARG B 1 45 ? -9.828 24.188 -2.895 1 96.81 45 ARG B N 1
ATOM 1657 C CA . ARG B 1 45 ? -8.922 23.031 -2.826 1 96.81 45 ARG B CA 1
ATOM 1658 C C . ARG B 1 45 ? -9.555 21.797 -3.449 1 96.81 45 ARG B C 1
ATOM 1660 O O . ARG B 1 45 ? -8.93 20.75 -3.521 1 96.81 45 ARG B O 1
ATOM 1667 N N . GLY B 1 46 ? -10.789 21.922 -3.863 1 96.25 46 GLY B N 1
ATOM 1668 C CA . GLY B 1 46 ? -11.477 20.859 -4.566 1 96.25 46 GLY B CA 1
ATOM 1669 C C . GLY B 1 46 ? -11.82 19.672 -3.67 1 96.25 46 GLY B C 1
ATOM 1670 O O . GLY B 1 46 ? -11.727 18.516 -4.086 1 96.25 46 GLY B O 1
ATOM 1671 N N . VAL B 1 47 ? -12.117 19.938 -2.359 1 96.69 47 VAL B N 1
ATOM 1672 C CA . VAL B 1 47 ? -12.492 18.875 -1.444 1 96.69 47 VAL B CA 1
ATOM 1673 C C . VAL B 1 47 ? -13.891 19.141 -0.885 1 96.69 47 VAL B C 1
ATOM 1675 O O . VAL B 1 47 ? -14.359 20.281 -0.889 1 96.69 47 VAL B O 1
ATOM 1678 N N . GLU B 1 48 ? -14.531 18.109 -0.561 1 95.69 48 GLU B N 1
ATOM 1679 C CA . GLU B 1 48 ? -15.836 18.188 0.077 1 95.69 48 GLU B CA 1
ATOM 1680 C C . GLU B 1 48 ? -15.852 17.438 1.405 1 95.69 48 GLU B C 1
ATOM 1682 O O . GLU B 1 48 ? -15.555 16.234 1.449 1 95.69 48 GLU B O 1
ATOM 1687 N N . SER B 1 49 ? -16.125 18.141 2.438 1 96.62 49 SER B N 1
ATOM 1688 C CA . SER B 1 49 ? -16.156 17.594 3.791 1 96.62 49 SER B CA 1
ATOM 1689 C C . SER B 1 49 ? -17.016 18.453 4.715 1 96.62 49 SER B C 1
ATOM 1691 O O . SER B 1 49 ? -17.469 19.547 4.328 1 96.62 49 SER B O 1
ATOM 1693 N N . SER B 1 50 ? -17.297 17.906 5.84 1 96.62 50 SER B N 1
ATOM 1694 C CA . SER B 1 50 ? -17.953 18.75 6.84 1 96.62 50 SER B CA 1
ATOM 1695 C C . SER B 1 50 ? -16.938 19.656 7.535 1 96.62 50 SER B C 1
ATOM 1697 O O . SER B 1 50 ? -15.797 19.266 7.777 1 96.62 50 SER B O 1
ATOM 1699 N N . ARG B 1 51 ? -17.406 20.875 7.812 1 97.81 51 ARG B N 1
ATOM 1700 C CA . ARG B 1 51 ? -16.578 21.812 8.555 1 97.81 51 ARG B CA 1
ATOM 1701 C C . ARG B 1 51 ? -16.109 21.219 9.875 1 97.81 51 ARG B C 1
ATOM 1703 O O . ARG B 1 51 ? -14.93 21.344 10.227 1 97.81 51 ARG B O 1
ATOM 1710 N N . GLY B 1 52 ? -17 20.5 10.508 1 97.94 52 GLY B N 1
ATOM 1711 C CA . GLY B 1 52 ? -16.672 19.859 11.781 1 97.94 52 GLY B CA 1
ATOM 1712 C C . GLY B 1 52 ? -15.531 18.859 11.672 1 97.94 52 GLY B C 1
ATOM 1713 O O . GLY B 1 52 ? -14.641 18.844 12.516 1 97.94 52 GLY B O 1
ATOM 1714 N N . ASP B 1 53 ? -15.555 18.094 10.672 1 97.44 53 ASP B N 1
ATOM 1715 C CA . ASP B 1 53 ? -14.508 17.094 10.469 1 97.44 53 ASP B CA 1
ATOM 1716 C C . ASP B 1 53 ? -13.164 17.75 10.188 1 97.44 53 ASP B C 1
ATOM 1718 O O . ASP B 1 53 ? -12.133 17.312 10.695 1 97.44 53 ASP B O 1
ATOM 1722 N N . LEU B 1 54 ? -13.195 18.781 9.391 1 98.31 54 LEU B N 1
ATOM 1723 C CA . LEU B 1 54 ? -11.961 19.484 9.055 1 98.31 54 LEU B CA 1
ATOM 1724 C C . LEU B 1 54 ? -11.336 20.109 10.289 1 98.31 54 LEU B C 1
ATOM 1726 O O . LEU B 1 54 ? -10.125 20.016 10.508 1 98.31 54 LEU B O 1
ATOM 1730 N N . ILE B 1 55 ? -12.172 20.719 11.07 1 98.75 55 ILE B N 1
ATOM 1731 C CA . ILE B 1 55 ? -11.688 21.375 12.273 1 98.75 55 ILE B CA 1
ATOM 1732 C C . ILE B 1 55 ? -11.141 20.328 13.25 1 98.75 55 ILE B C 1
ATOM 1734 O O . ILE B 1 55 ? -10.062 20.5 13.812 1 98.75 55 ILE B O 1
ATOM 1738 N N . ALA B 1 56 ? -11.906 19.281 13.383 1 98.69 56 ALA B N 1
ATOM 1739 C CA . ALA B 1 56 ? -11.5 18.234 14.32 1 98.69 56 ALA B CA 1
ATOM 1740 C C . ALA B 1 56 ? -10.156 17.641 13.922 1 98.69 56 ALA B C 1
ATOM 1742 O O . ALA B 1 56 ? -9.266 17.484 14.758 1 98.69 56 ALA B O 1
ATOM 1743 N N . VAL B 1 57 ? -10 17.266 12.672 1 98.75 57 VAL B N 1
ATOM 1744 C CA . VAL B 1 57 ? -8.758 16.641 12.242 1 98.75 57 VAL B CA 1
ATOM 1745 C C . VAL B 1 57 ? -7.621 17.656 12.258 1 98.75 57 VAL B C 1
ATOM 1747 O O . VAL B 1 57 ? -6.488 17.328 12.617 1 98.75 57 VAL B O 1
ATOM 1750 N N . ARG B 1 58 ? -7.922 18.891 11.852 1 98.88 58 ARG B N 1
ATOM 1751 C CA . ARG B 1 58 ? -6.918 19.938 11.898 1 98.88 58 ARG B CA 1
ATOM 1752 C C . ARG B 1 58 ? -6.355 20.109 13.305 1 98.88 58 ARG B C 1
ATOM 1754 O O . ARG B 1 58 ? -5.141 20.094 13.5 1 98.88 58 ARG B O 1
ATOM 1761 N N . ASP B 1 59 ? -7.219 20.25 14.242 1 98.69 59 ASP B N 1
ATOM 1762 C CA . ASP B 1 59 ? -6.797 20.5 15.617 1 98.69 59 ASP B CA 1
ATOM 1763 C C . ASP B 1 59 ? -5.945 19.359 16.141 1 98.69 59 ASP B C 1
ATOM 1765 O O . ASP B 1 59 ? -4.898 19.578 16.766 1 98.69 59 ASP B O 1
ATOM 1769 N N . LEU B 1 60 ? -6.391 18.156 15.922 1 98.5 60 LEU B N 1
ATOM 1770 C CA . LEU B 1 60 ? -5.652 17 16.391 1 98.5 60 LEU B CA 1
ATOM 1771 C C . LEU B 1 60 ? -4.301 16.891 15.703 1 98.5 60 LEU B C 1
ATOM 1773 O O . LEU B 1 60 ? -3.287 16.594 16.344 1 98.5 60 LEU B O 1
ATOM 1777 N N . LEU B 1 61 ? -4.281 17.141 14.398 1 98.75 61 LEU B N 1
ATOM 1778 C CA . LEU B 1 61 ? -3.029 17.062 13.656 1 98.75 61 LEU B CA 1
ATOM 1779 C C . LEU B 1 61 ? -2.055 18.141 14.117 1 98.75 61 LEU B C 1
ATOM 1781 O O . LEU B 1 61 ? -0.85 17.906 14.211 1 98.75 61 LEU B O 1
ATOM 1785 N N . GLN B 1 62 ? -2.568 19.344 14.32 1 98.75 62 GLN B N 1
ATOM 1786 C CA . GLN B 1 62 ? -1.705 20.391 14.859 1 98.75 62 GLN B CA 1
ATOM 1787 C C . GLN B 1 62 ? -1.066 19.953 16.172 1 98.75 62 GLN B C 1
ATOM 1789 O O . GLN B 1 62 ? 0.141 20.109 16.359 1 98.75 62 GLN B O 1
ATOM 1794 N N . ASP B 1 63 ? -1.868 19.422 17.062 1 98.19 63 ASP B N 1
ATOM 1795 C CA . ASP B 1 63 ? -1.362 18.969 18.344 1 98.19 63 ASP B CA 1
ATOM 1796 C C . ASP B 1 63 ? -0.346 17.844 18.172 1 98.19 63 ASP B C 1
ATOM 1798 O O . ASP B 1 63 ? 0.682 17.812 18.859 1 98.19 63 ASP B O 1
ATOM 1802 N N . VAL B 1 64 ? -0.656 16.906 17.328 1 97.44 64 VAL B N 1
ATOM 1803 C CA . VAL B 1 64 ? 0.219 15.766 17.094 1 97.44 64 VAL B CA 1
ATOM 1804 C C . VAL B 1 64 ? 1.558 16.234 16.531 1 97.44 64 VAL B C 1
ATOM 1806 O O . VAL B 1 64 ? 2.617 15.805 17 1 97.44 64 VAL B O 1
ATOM 1809 N N . VAL B 1 65 ? 1.527 17.156 15.578 1 97.62 65 VAL B N 1
ATOM 1810 C CA . VAL B 1 65 ? 2.756 17.625 14.953 1 97.62 65 VAL B CA 1
ATOM 1811 C C . VAL B 1 65 ? 3.586 18.406 15.977 1 97.62 65 VAL B C 1
ATOM 1813 O O . VAL B 1 65 ? 4.816 18.344 15.961 1 97.62 65 VAL B O 1
ATOM 1816 N N . ARG B 1 66 ? 2.959 19.031 16.891 1 96.88 66 ARG B N 1
ATOM 1817 C CA . ARG B 1 66 ? 3.652 19.781 17.938 1 96.88 66 ARG B CA 1
ATOM 1818 C C . ARG B 1 66 ? 4.094 18.875 19.078 1 96.88 66 ARG B C 1
ATOM 1820 O O . ARG B 1 66 ? 4.738 19.312 20.031 1 96.88 66 ARG B O 1
ATOM 1827 N N . GLY B 1 67 ? 3.645 17.609 19.094 1 95.12 67 GLY B N 1
ATOM 1828 C CA . GLY B 1 67 ? 4.016 16.656 20.141 1 95.12 67 GLY B CA 1
ATOM 1829 C C . GLY B 1 67 ? 3.145 16.75 21.375 1 95.12 67 GLY B C 1
ATOM 1830 O O . GLY B 1 67 ? 3.5 16.219 22.422 1 95.12 67 GLY B O 1
ATOM 1831 N N . MET B 1 68 ? 2.049 17.359 21.203 1 96.56 68 MET B N 1
ATOM 1832 C CA . MET B 1 68 ? 1.173 17.594 22.344 1 96.56 68 MET B CA 1
ATOM 1833 C C . MET B 1 68 ? 0.186 16.438 22.516 1 96.56 68 MET B C 1
ATOM 1835 O O . MET B 1 68 ? -0.451 16.312 23.562 1 96.56 68 MET B O 1
ATOM 1839 N N . ARG B 1 69 ? -0.043 15.688 21.516 1 95.62 69 ARG B N 1
ATOM 1840 C CA . ARG B 1 69 ? -0.919 14.523 21.516 1 95.62 69 ARG B CA 1
ATOM 1841 C C . ARG B 1 69 ? -0.29 13.359 20.75 1 95.62 69 ARG B C 1
ATOM 1843 O O . ARG B 1 69 ? 0.529 13.578 19.844 1 95.62 69 ARG B O 1
ATOM 1850 N N . THR B 1 70 ? -0.657 12.195 21.141 1 95.31 70 THR B N 1
ATOM 1851 C CA . THR B 1 70 ? -0.185 11.016 20.422 1 95.31 70 THR B CA 1
ATOM 1852 C C . THR B 1 70 ? -1.006 10.797 19.156 1 95.31 70 THR B C 1
ATOM 1854 O O . THR B 1 70 ? -2.17 11.195 19.094 1 95.31 70 THR B O 1
ATOM 1857 N N . PRO B 1 71 ? -0.422 10.117 18.219 1 96.38 71 PRO B N 1
ATOM 1858 C CA . PRO B 1 71 ? -1.12 9.883 16.938 1 96.38 71 PRO B CA 1
ATOM 1859 C C . PRO B 1 71 ? -2.357 9 17.109 1 96.38 71 PRO B C 1
ATOM 1861 O O . PRO B 1 71 ? -3.205 8.953 16.203 1 96.38 71 PRO B O 1
ATOM 1864 N N . SER B 1 72 ? -2.482 8.289 18.203 1 95.75 72 SER B N 1
ATOM 1865 C CA . SER B 1 72 ? -3.605 7.383 18.422 1 95.75 72 SER B CA 1
ATOM 1866 C C . SER B 1 72 ? -4.938 8.117 18.312 1 95.75 72 SER B C 1
ATOM 1868 O O . SER B 1 72 ? -5.945 7.527 17.906 1 95.75 72 SER B O 1
ATOM 1870 N N . ALA B 1 73 ? -4.891 9.391 18.594 1 95 73 ALA B N 1
ATOM 1871 C CA . ALA B 1 73 ? -6.102 10.203 18.547 1 95 73 ALA B CA 1
ATOM 1872 C C . ALA B 1 73 ? -6.617 10.352 17.125 1 95 73 ALA B C 1
ATOM 1874 O O . ALA B 1 73 ? -7.785 10.68 16.906 1 95 73 ALA B O 1
ATOM 1875 N N . LEU B 1 74 ? -5.82 10.086 16.172 1 97.75 74 LEU B N 1
ATOM 1876 C CA . LEU B 1 74 ? -6.168 10.258 14.766 1 97.75 74 LEU B CA 1
ATOM 1877 C C . LEU B 1 74 ? -6.922 9.039 14.234 1 97.75 74 LEU B C 1
ATOM 1879 O O . LEU B 1 74 ? -7.488 9.078 13.141 1 97.75 74 LEU B O 1
ATOM 1883 N N . ASP B 1 75 ? -7.016 7.953 15.039 1 97.62 75 ASP B N 1
ATOM 1884 C CA . ASP B 1 75 ? -7.621 6.695 14.617 1 97.62 75 ASP B CA 1
ATOM 1885 C C . ASP B 1 75 ? -9.078 6.898 14.195 1 97.62 75 ASP B C 1
ATOM 1887 O O . ASP B 1 75 ? -9.562 6.227 13.289 1 97.62 75 ASP B O 1
ATOM 1891 N N . ARG B 1 76 ? -9.703 7.801 14.797 1 96.94 76 ARG B N 1
ATOM 1892 C CA . ARG B 1 76 ? -11.133 8.016 14.586 1 96.94 76 ARG B CA 1
ATOM 1893 C C . ARG B 1 76 ? -11.422 8.461 13.164 1 96.94 76 ARG B C 1
ATOM 1895 O O . ARG B 1 76 ? -12.562 8.391 12.703 1 96.94 76 ARG B O 1
ATOM 1902 N N . PHE B 1 77 ? -10.43 8.914 12.422 1 98 77 PHE B N 1
ATOM 1903 C CA . PHE B 1 77 ? -10.648 9.414 11.062 1 98 77 PHE B CA 1
ATOM 1904 C C . PHE B 1 77 ? -10.391 8.32 10.039 1 98 77 PHE B C 1
ATOM 1906 O O . PHE B 1 77 ? -10.625 8.516 8.844 1 98 77 PHE B O 1
ATOM 1913 N N . LEU B 1 78 ? -9.969 7.125 10.492 1 98.19 78 LEU B N 1
ATOM 1914 C CA . LEU B 1 78 ? -9.492 6.117 9.555 1 98.19 78 LEU B CA 1
ATOM 1915 C C . LEU B 1 78 ? -10.531 5.02 9.367 1 98.19 78 LEU B C 1
ATOM 1917 O O . LEU B 1 78 ? -10.352 4.125 8.531 1 98.19 78 LEU B O 1
ATOM 1921 N N . GLY B 1 79 ? -11.641 5.07 10.039 1 97.19 79 GLY B N 1
ATOM 1922 C CA . GLY B 1 79 ? -12.609 3.988 10.109 1 97.19 79 GLY B CA 1
ATOM 1923 C C . GLY B 1 79 ? -13.211 3.625 8.766 1 97.19 79 GLY B C 1
ATOM 1924 O O . GLY B 1 79 ? -13.57 2.471 8.531 1 97.19 79 GLY B O 1
ATOM 1925 N N . ASP B 1 80 ? -13.367 4.562 7.898 1 96.12 80 ASP B N 1
ATOM 1926 C CA . ASP B 1 80 ? -14.055 4.301 6.637 1 96.12 80 ASP B CA 1
ATOM 1927 C C . ASP B 1 80 ? -13.062 4.23 5.477 1 96.12 80 ASP B C 1
ATOM 1929 O O . ASP B 1 80 ? -13.461 4.191 4.312 1 96.12 80 ASP B O 1
ATOM 1933 N N . VAL B 1 81 ? -11.844 4.262 5.801 1 98.31 81 VAL B N 1
ATOM 1934 C CA . VAL B 1 81 ? -10.812 4.215 4.766 1 98.31 81 VAL B CA 1
ATOM 1935 C C . VAL B 1 81 ? -10.664 2.785 4.25 1 98.31 81 VAL B C 1
ATOM 1937 O O . VAL B 1 81 ? -10.602 1.837 5.035 1 98.31 81 VAL B O 1
ATOM 1940 N N . THR B 1 82 ? -10.641 2.662 2.947 1 97.88 82 THR B N 1
ATOM 1941 C CA . THR B 1 82 ? -10.406 1.358 2.34 1 97.88 82 THR B CA 1
ATOM 1942 C C . THR B 1 82 ? -9.539 1.495 1.088 1 97.88 82 THR B C 1
ATOM 1944 O O . THR B 1 82 ? -9.586 2.523 0.409 1 97.88 82 THR B O 1
ATOM 1947 N N . MET B 1 83 ? -8.789 0.539 0.879 1 97.38 83 MET B N 1
ATOM 1948 C CA . MET B 1 83 ? -8.133 0.325 -0.408 1 97.38 83 MET B CA 1
ATOM 1949 C C . MET B 1 83 ? -8.625 -0.965 -1.06 1 97.38 83 MET B C 1
ATOM 1951 O O . MET B 1 83 ? -8.781 -1.983 -0.385 1 97.38 83 MET B O 1
ATOM 1955 N N . ARG B 1 84 ? -8.844 -0.85 -2.32 1 97.94 84 ARG B N 1
ATOM 1956 C CA . ARG B 1 84 ? -9.289 -2.02 -3.072 1 97.94 84 ARG B CA 1
ATOM 1957 C C . ARG B 1 84 ? -8.461 -2.199 -4.34 1 97.94 84 ARG B C 1
ATOM 1959 O O . ARG B 1 84 ? -8.102 -1.22 -5 1 97.94 84 ARG B O 1
ATOM 1966 N N . PRO B 1 85 ? -8.211 -3.451 -4.676 1 97.44 85 PRO B N 1
ATOM 1967 C CA . PRO B 1 85 ? -7.469 -3.717 -5.906 1 97.44 85 PRO B CA 1
ATOM 1968 C C . PRO B 1 85 ? -8.367 -3.789 -7.137 1 97.44 85 PRO B C 1
ATOM 1970 O O . PRO B 1 85 ? -9.539 -4.156 -7.031 1 97.44 85 PRO B O 1
ATOM 1973 N N . LYS B 1 86 ? -7.805 -3.424 -8.18 1 94.88 86 LYS B N 1
ATOM 1974 C CA . LYS B 1 86 ? -8.383 -3.6 -9.508 1 94.88 86 LYS B CA 1
ATOM 1975 C C . LYS B 1 86 ? -7.34 -4.121 -10.492 1 94.88 86 LYS B C 1
ATOM 1977 O O . LYS B 1 86 ? -6.188 -3.684 -10.477 1 94.88 86 LYS B O 1
ATOM 1982 N N . MET B 1 87 ? -7.809 -5.02 -11.297 1 96 87 MET B N 1
ATOM 1983 C CA . MET B 1 87 ? -6.91 -5.543 -12.32 1 96 87 MET B CA 1
ATOM 1984 C C . MET B 1 87 ? -6.82 -4.594 -13.508 1 96 87 MET B C 1
ATOM 1986 O O . MET B 1 87 ? -7.844 -4.156 -14.039 1 96 87 MET B O 1
ATOM 1990 N N . THR B 1 88 ? -5.629 -4.254 -13.891 1 93.06 88 THR B N 1
ATOM 1991 C CA . THR B 1 88 ? -5.332 -3.494 -15.102 1 93.06 88 THR B CA 1
ATOM 1992 C C . THR B 1 88 ? -4.492 -4.324 -16.062 1 93.06 88 THR B C 1
ATOM 1994 O O . THR B 1 88 ? -4.055 -5.426 -15.734 1 93.06 88 THR B O 1
ATOM 1997 N N . PRO B 1 89 ? -4.305 -3.9 -17.281 1 87.19 89 PRO B N 1
ATOM 1998 C CA . PRO B 1 89 ? -3.434 -4.621 -18.203 1 87.19 89 PRO B CA 1
ATOM 1999 C C . PRO B 1 89 ? -2.014 -4.797 -17.672 1 87.19 89 PRO B C 1
ATOM 2001 O O . PRO B 1 89 ? -1.332 -5.762 -18.031 1 87.19 89 PRO B O 1
ATOM 2004 N N . ASP B 1 90 ? -1.589 -3.914 -16.719 1 85.94 90 ASP B N 1
ATOM 2005 C CA . ASP B 1 90 ? -0.222 -3.93 -16.219 1 85.94 90 ASP B CA 1
ATOM 2006 C C . ASP B 1 90 ? -0.14 -4.691 -14.891 1 85.94 90 ASP B C 1
ATOM 2008 O O . ASP B 1 90 ? 0.944 -4.848 -14.328 1 85.94 90 ASP B O 1
ATOM 2012 N N . GLY B 1 91 ? -1.23 -5.129 -14.445 1 93.31 91 GLY B N 1
ATOM 2013 C CA . GLY B 1 91 ? -1.256 -5.797 -13.148 1 93.31 91 GLY B CA 1
ATOM 2014 C C . GLY B 1 91 ? -2.27 -5.203 -12.188 1 93.31 91 GLY B C 1
ATOM 2015 O O . GLY B 1 91 ? -3.289 -4.652 -12.617 1 93.31 91 GLY B O 1
ATOM 2016 N N . VAL B 1 92 ? -2.07 -5.406 -10.922 1 97.19 92 VAL B N 1
ATOM 2017 C CA . VAL B 1 92 ? -3.016 -4.957 -9.906 1 97.19 92 VAL B CA 1
ATOM 2018 C C . VAL B 1 92 ? -2.732 -3.5 -9.547 1 97.19 92 VAL B C 1
ATOM 2020 O O . VAL B 1 92 ? -1.585 -3.131 -9.281 1 97.19 92 VAL B O 1
ATOM 2023 N N . SER B 1 93 ? -3.742 -2.699 -9.641 1 96.56 93 SER B N 1
ATOM 2024 C CA . SER B 1 93 ? -3.707 -1.323 -9.148 1 96.56 93 SER B CA 1
ATOM 2025 C C . SER B 1 93 ? -4.656 -1.131 -7.977 1 96.56 93 SER B C 1
ATOM 2027 O O . SER B 1 93 ? -5.75 -1.704 -7.949 1 96.56 93 SER B O 1
ATOM 2029 N N . TRP B 1 94 ? -4.246 -0.338 -7.035 1 97.06 94 TRP B N 1
ATOM 2030 C CA . TRP B 1 94 ? -5.062 -0.133 -5.84 1 97.06 94 TRP B CA 1
ATOM 2031 C C . TRP B 1 94 ? -5.727 1.239 -5.863 1 97.06 94 TRP B C 1
ATOM 2033 O O . TRP B 1 94 ? -5.109 2.229 -6.266 1 97.06 94 TRP B O 1
ATOM 2043 N N . GLU B 1 95 ? -6.93 1.254 -5.414 1 96.69 95 GLU B N 1
ATOM 2044 C CA . GLU B 1 95 ? -7.699 2.49 -5.32 1 96.69 95 GLU B CA 1
ATOM 2045 C C . GLU B 1 95 ? -8.039 2.822 -3.869 1 96.69 95 GLU B C 1
ATOM 2047 O O . GLU B 1 95 ? -8.531 1.969 -3.129 1 96.69 95 GLU B O 1
ATOM 2052 N N . LEU B 1 96 ? -7.816 4.016 -3.531 1 97.5 96 LEU B N 1
ATOM 2053 C CA . LEU B 1 96 ? -8.047 4.492 -2.17 1 97.5 96 LEU B CA 1
ATOM 2054 C C . LEU B 1 96 ? -9.375 5.234 -2.07 1 97.5 96 LEU B C 1
ATOM 2056 O O . LEU B 1 96 ? -9.656 6.125 -2.875 1 97.5 96 LEU B O 1
ATOM 2060 N N . ALA B 1 97 ? -10.211 4.797 -1.188 1 97.81 97 ALA B N 1
ATOM 2061 C CA . ALA B 1 97 ? -11.375 5.566 -0.759 1 97.81 97 ALA B CA 1
ATOM 2062 C C . ALA B 1 97 ? -11.164 6.152 0.633 1 97.81 97 ALA B C 1
ATOM 2064 O O . ALA B 1 97 ? -11.062 5.414 1.616 1 97.81 97 ALA B O 1
ATOM 2065 N N . ALA B 1 98 ? -11.094 7.406 0.722 1 97.94 98 ALA B N 1
ATOM 2066 C CA . ALA B 1 98 ? -10.82 8.102 1.977 1 97.94 98 ALA B CA 1
ATOM 2067 C C . ALA B 1 98 ? -11.391 9.516 1.955 1 97.94 98 ALA B C 1
ATOM 2069 O O . ALA B 1 98 ? -11.32 10.203 0.931 1 97.94 98 ALA B O 1
ATOM 2070 N N . SER B 1 99 ? -11.969 9.953 3.062 1 97.88 99 SER B N 1
ATOM 2071 C CA . SER B 1 99 ? -12.422 11.336 3.209 1 97.88 99 SER B CA 1
ATOM 2072 C C . SER B 1 99 ? -11.25 12.305 3.213 1 97.88 99 SER B C 1
ATOM 2074 O O . SER B 1 99 ? -10.102 11.898 3.426 1 97.88 99 SER B O 1
ATOM 2076 N N . PRO B 1 100 ? -11.523 13.57 2.998 1 98 100 PRO B N 1
ATOM 2077 C CA . PRO B 1 100 ? -10.445 14.555 3.09 1 98 100 PRO B CA 1
ATOM 2078 C C . PRO B 1 100 ? -9.75 14.539 4.445 1 98 100 PRO B C 1
ATOM 2080 O O . PRO B 1 100 ? -8.516 14.641 4.512 1 98 100 PRO B O 1
ATOM 2083 N N . ALA B 1 101 ? -10.508 14.383 5.488 1 98.25 101 ALA B N 1
ATOM 2084 C CA . ALA B 1 101 ? -9.914 14.305 6.824 1 98.25 101 ALA B CA 1
ATOM 2085 C C . ALA B 1 101 ? -8.977 13.109 6.938 1 98.25 101 ALA B C 1
ATOM 2087 O O . ALA B 1 101 ? -7.859 13.234 7.449 1 98.25 101 ALA B O 1
ATOM 2088 N N . ALA B 1 102 ? -9.477 11.992 6.426 1 98.38 102 ALA B N 1
ATOM 2089 C CA . ALA B 1 102 ? -8.648 10.781 6.449 1 98.38 102 ALA B CA 1
ATOM 2090 C C . ALA B 1 102 ? -7.395 10.961 5.598 1 98.38 102 ALA B C 1
ATOM 2092 O O . ALA B 1 102 ? -6.309 10.516 5.98 1 98.38 102 ALA B O 1
ATOM 2093 N N . ARG B 1 103 ? -7.562 11.609 4.453 1 98.25 103 ARG B N 1
ATOM 2094 C CA . ARG B 1 103 ? -6.426 11.828 3.568 1 98.25 103 ARG B CA 1
ATOM 2095 C C . ARG B 1 103 ? -5.379 12.711 4.234 1 98.25 103 ARG B C 1
ATOM 2097 O O . ARG B 1 103 ? -4.176 12.531 4.02 1 98.25 103 ARG B O 1
ATOM 2104 N N . ALA B 1 104 ? -5.801 13.641 5.062 1 98.69 104 ALA B N 1
ATOM 2105 C CA . ALA B 1 104 ? -4.859 14.461 5.82 1 98.69 104 ALA B CA 1
ATOM 2106 C C . ALA B 1 104 ? -4.066 13.609 6.805 1 98.69 104 ALA B C 1
ATOM 2108 O O . ALA B 1 104 ? -2.848 13.766 6.93 1 98.69 104 ALA B O 1
ATOM 2109 N N . VAL B 1 105 ? -4.75 12.734 7.465 1 98.62 105 VAL B N 1
ATOM 2110 C CA . VAL B 1 105 ? -4.102 11.836 8.414 1 98.62 105 VAL B CA 1
ATOM 2111 C C . VAL B 1 105 ? -3.109 10.938 7.68 1 98.62 105 VAL B C 1
ATOM 2113 O O . VAL B 1 105 ? -1.978 10.75 8.133 1 98.62 105 VAL B O 1
ATOM 2116 N N . LEU B 1 106 ? -3.561 10.398 6.566 1 98.44 106 LEU B N 1
ATOM 2117 C CA . LEU B 1 106 ? -2.697 9.516 5.781 1 98.44 106 LEU B CA 1
ATOM 2118 C C . LEU B 1 106 ? -1.499 10.281 5.234 1 98.44 106 LEU B C 1
ATOM 2120 O O . LEU B 1 106 ? -0.403 9.734 5.117 1 98.44 106 LEU B O 1
ATOM 2124 N N . ALA B 1 107 ? -1.723 11.547 4.848 1 98.44 107 ALA B N 1
ATOM 2125 C CA . ALA B 1 107 ? -0.611 12.383 4.395 1 98.44 107 ALA B CA 1
ATOM 2126 C C . ALA B 1 107 ? 0.4 12.609 5.516 1 98.44 107 ALA B C 1
ATOM 2128 O O . ALA B 1 107 ? 1.61 12.555 5.285 1 98.44 107 ALA B O 1
ATOM 2129 N N . TRP B 1 108 ? -0.101 12.867 6.684 1 98.31 108 TRP B N 1
ATOM 2130 C CA . TRP B 1 108 ? 0.769 12.984 7.848 1 98.31 108 TRP B CA 1
ATOM 2131 C C . TRP B 1 108 ? 1.608 11.727 8.031 1 98.31 108 TRP B C 1
ATOM 2133 O O . TRP B 1 108 ? 2.824 11.805 8.227 1 98.31 108 TRP B O 1
ATOM 2143 N N . ASP B 1 109 ? 0.995 10.602 8.016 1 97.94 109 ASP B N 1
ATOM 2144 C CA . ASP B 1 109 ? 1.689 9.328 8.203 1 97.94 109 ASP B CA 1
ATOM 2145 C C . ASP B 1 109 ? 2.703 9.086 7.09 1 97.94 109 ASP B C 1
ATOM 2147 O O . ASP B 1 109 ? 3.787 8.547 7.336 1 97.94 109 ASP B O 1
ATOM 2151 N N . ALA B 1 110 ? 2.303 9.383 5.852 1 97.25 110 ALA B N 1
ATOM 2152 C CA . ALA B 1 110 ? 3.225 9.234 4.73 1 97.25 110 ALA B CA 1
ATOM 2153 C C . ALA B 1 110 ? 4.488 10.062 4.941 1 97.25 110 ALA B C 1
ATOM 2155 O O . ALA B 1 110 ? 5.594 9.602 4.641 1 97.25 110 ALA B O 1
ATOM 2156 N N . LEU B 1 111 ? 4.32 11.242 5.441 1 97.12 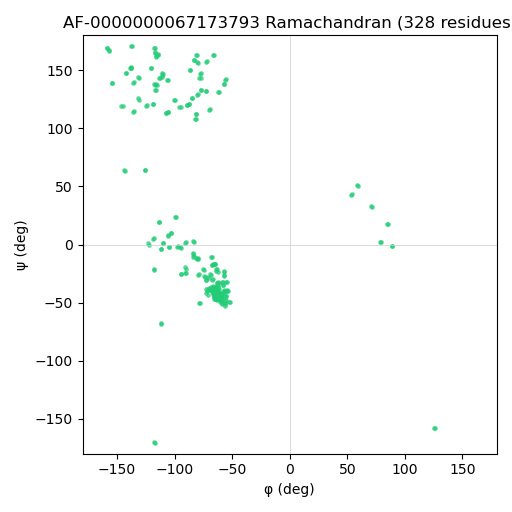111 LEU B N 1
ATOM 2157 C CA . LEU B 1 111 ? 5.469 12.094 5.73 1 97.12 111 LEU B CA 1
ATOM 2158 C C . LEU B 1 111 ? 6.328 11.492 6.836 1 97.12 111 LEU B C 1
ATOM 2160 O O . LEU B 1 111 ? 7.559 11.531 6.762 1 97.12 111 LEU B O 1
ATOM 2164 N N . ARG B 1 112 ? 5.711 10.992 7.867 1 94.38 112 ARG B N 1
ATOM 2165 C CA . ARG B 1 112 ? 6.426 10.336 8.953 1 94.38 112 ARG B CA 1
ATOM 2166 C C . ARG B 1 112 ? 7.316 9.211 8.422 1 94.38 112 ARG B C 1
ATOM 2168 O O . ARG B 1 112 ? 8.445 9.047 8.883 1 94.38 112 ARG B O 1
ATOM 2175 N N . ILE B 1 113 ? 6.773 8.5 7.461 1 93.56 113 ILE B N 1
ATOM 2176 C CA . ILE B 1 113 ? 7.465 7.344 6.91 1 93.56 113 ILE B CA 1
ATOM 2177 C C . ILE B 1 113 ? 8.555 7.801 5.941 1 93.56 113 ILE B C 1
ATOM 2179 O O . ILE B 1 113 ? 9.719 7.418 6.078 1 93.56 113 ILE B O 1
ATOM 2183 N N . ASN B 1 114 ? 8.227 8.648 5.031 1 94.69 114 ASN B N 1
ATOM 2184 C CA . ASN B 1 114 ? 9.078 8.93 3.881 1 94.69 114 ASN B CA 1
ATOM 2185 C C . ASN B 1 114 ? 9.977 10.133 4.129 1 94.69 114 ASN B C 1
ATOM 2187 O O . ASN B 1 114 ? 10.984 10.312 3.445 1 94.69 114 ASN B O 1
ATOM 2191 N N . SER B 1 115 ? 9.5 10.961 5.004 1 95.5 115 SER B N 1
ATOM 2192 C CA . SER B 1 115 ? 10.195 12.227 5.234 1 95.5 115 SER B CA 1
ATOM 2193 C C . SER B 1 115 ? 10.141 12.625 6.703 1 95.5 115 SER B C 1
ATOM 2195 O O . SER B 1 115 ? 9.641 13.703 7.043 1 95.5 115 SER B O 1
ATOM 2197 N N . PRO B 1 116 ? 10.766 11.781 7.492 1 94.69 116 PRO B N 1
ATOM 2198 C CA . PRO B 1 116 ? 10.672 12.07 8.93 1 94.69 116 PRO B CA 1
ATOM 2199 C C . PRO B 1 116 ? 11.297 13.414 9.297 1 94.69 116 PRO B C 1
ATOM 2201 O O . PRO B 1 116 ? 12.383 13.75 8.82 1 94.69 116 PRO B O 1
ATOM 2204 N N . GLY B 1 117 ? 10.539 14.18 10.062 1 95.5 117 GLY B N 1
ATOM 2205 C CA . GLY B 1 117 ? 11.047 15.43 10.609 1 95.5 117 GLY B CA 1
ATOM 2206 C C . GLY B 1 117 ? 10.82 16.609 9.688 1 95.5 117 GLY B C 1
ATOM 2207 O O . GLY B 1 117 ? 11.156 17.75 10.031 1 95.5 117 GLY B O 1
ATOM 2208 N N . ARG B 1 118 ? 10.25 16.438 8.539 1 98 118 ARG B N 1
ATOM 2209 C CA . ARG B 1 118 ? 10.164 17.531 7.574 1 98 118 ARG B CA 1
ATOM 2210 C C . ARG B 1 118 ? 8.883 18.328 7.762 1 98 118 ARG B C 1
ATOM 2212 O O . ARG B 1 118 ? 8.758 19.438 7.258 1 98 118 ARG B O 1
ATOM 2219 N N . LEU B 1 119 ? 7.895 17.734 8.312 1 98.5 119 LEU B N 1
ATOM 2220 C CA . LEU B 1 119 ? 6.715 18.469 8.758 1 98.5 119 LEU B CA 1
ATOM 2221 C C . LEU B 1 119 ? 6.902 18.984 10.18 1 98.5 119 LEU B C 1
ATOM 2223 O O . LEU B 1 119 ? 7.066 18.203 11.109 1 98.5 119 LEU B O 1
ATOM 2227 N N . ARG B 1 120 ? 6.828 20.234 10.328 1 97.88 120 ARG B N 1
ATOM 2228 C CA . ARG B 1 120 ? 7.02 20.781 11.672 1 97.88 120 ARG B CA 1
ATOM 2229 C C . ARG B 1 120 ? 6.402 22.172 11.797 1 97.88 120 ARG B C 1
ATOM 2231 O O . ARG B 1 120 ? 6.066 22.797 10.789 1 97.88 120 ARG B O 1
ATOM 2238 N N . ALA B 1 121 ? 6.316 22.672 13.008 1 98.25 121 ALA B N 1
ATOM 2239 C CA . ALA B 1 121 ? 5.84 24.016 13.297 1 98.25 121 ALA B CA 1
ATOM 2240 C C . ALA B 1 121 ? 6.914 25.062 13.008 1 98.25 121 ALA B C 1
ATOM 2242 O O . ALA B 1 121 ? 8.109 24.797 13.172 1 98.25 121 ALA B O 1
ATOM 2243 N N . CYS B 1 122 ? 6.461 26.188 12.594 1 98.31 122 CYS B N 1
ATOM 2244 C CA . CYS B 1 122 ? 7.359 27.328 12.414 1 98.31 122 CYS B CA 1
ATOM 2245 C C . CYS B 1 122 ? 8.125 27.625 13.695 1 98.31 122 CYS B C 1
ATOM 2247 O O . CYS B 1 122 ? 7.555 27.594 14.789 1 98.31 122 CYS B O 1
ATOM 2249 N N . ALA B 1 123 ? 9.375 28 13.594 1 96.69 123 ALA B N 1
ATOM 2250 C CA . ALA B 1 123 ? 10.227 28.234 14.758 1 96.69 123 ALA B CA 1
ATOM 2251 C C . ALA B 1 123 ? 9.984 29.625 15.352 1 96.69 123 ALA B C 1
ATOM 2253 O O . ALA B 1 123 ? 10.484 29.953 16.422 1 96.69 123 ALA B O 1
ATOM 2254 N N . ASN B 1 124 ? 9.258 30.469 14.609 1 95.12 124 ASN B N 1
ATOM 2255 C CA . ASN B 1 124 ? 8.812 31.734 15.18 1 95.12 124 ASN B CA 1
ATOM 2256 C C . ASN B 1 124 ? 7.734 31.531 16.234 1 95.12 124 ASN B C 1
ATOM 2258 O O . ASN B 1 124 ? 6.625 31.094 15.922 1 95.12 124 ASN B O 1
ATOM 2262 N N . ASP B 1 125 ? 8 31.859 17.422 1 92.06 125 ASP B N 1
ATOM 2263 C CA . ASP B 1 125 ? 7.117 31.609 18.562 1 92.06 125 ASP B CA 1
ATOM 2264 C C . ASP B 1 125 ? 5.801 32.344 18.422 1 92.06 125 ASP B C 1
ATOM 2266 O O . ASP B 1 125 ? 4.809 32.031 19.062 1 92.06 125 ASP B O 1
ATOM 2270 N N . GLU B 1 126 ? 5.855 33.406 17.625 1 93.62 126 GLU B N 1
ATOM 2271 C CA . GLU B 1 126 ? 4.652 34.188 17.422 1 93.62 126 GLU B CA 1
ATOM 2272 C C . GLU B 1 126 ? 3.844 33.688 16.234 1 93.62 126 GLU B C 1
ATOM 2274 O O . GLU B 1 126 ? 2.838 34.281 15.859 1 93.62 126 GLU B O 1
ATOM 2279 N N . CYS B 1 127 ? 4.281 32.688 15.656 1 96.88 127 CYS B N 1
ATOM 2280 C CA . CYS B 1 127 ? 3.637 32.094 14.484 1 96.88 127 CYS B CA 1
ATOM 2281 C C . CYS B 1 127 ? 3.014 30.75 14.836 1 96.88 127 CYS B C 1
ATOM 2283 O O . CYS B 1 127 ? 3.531 30.016 15.688 1 96.88 127 CYS B O 1
ATOM 2285 N N . ARG B 1 128 ? 1.928 30.438 14.195 1 97.56 128 ARG B N 1
ATOM 2286 C CA . ARG B 1 128 ? 1.264 29.156 14.469 1 97.56 128 ARG B CA 1
ATOM 2287 C C . ARG B 1 128 ? 1.23 28.281 13.219 1 97.56 128 ARG B C 1
ATOM 2289 O O . ARG B 1 128 ? 0.59 27.234 13.219 1 97.56 128 ARG B O 1
ATOM 2296 N N . LEU B 1 129 ? 1.871 28.75 12.188 1 98.56 129 LEU B N 1
ATOM 2297 C CA . LEU B 1 129 ? 1.843 28.016 10.93 1 98.56 129 LEU B CA 1
ATOM 2298 C C . LEU B 1 129 ? 2.85 26.875 10.938 1 98.56 129 LEU B C 1
ATOM 2300 O O . LEU B 1 129 ? 3.689 26.781 11.844 1 98.56 129 LEU B O 1
ATOM 2304 N N . PHE B 1 130 ? 2.693 25.969 10.062 1 98.81 130 PHE B N 1
ATOM 2305 C CA . PHE B 1 130 ? 3.547 24.797 9.883 1 98.81 130 PHE B CA 1
ATOM 2306 C C . PHE B 1 130 ? 4.262 24.859 8.531 1 98.81 130 PHE B C 1
ATOM 2308 O O . PHE B 1 130 ? 3.877 25.625 7.656 1 98.81 130 PHE B O 1
ATOM 2315 N N . LEU B 1 131 ? 5.301 24.062 8.398 1 98.75 131 LEU B N 1
ATOM 2316 C CA . LEU B 1 131 ? 6.008 23.938 7.129 1 98.75 131 LEU B CA 1
ATOM 2317 C C . LEU B 1 131 ? 6.355 22.484 6.84 1 98.75 131 LEU B C 1
ATOM 2319 O O . LEU B 1 131 ? 6.418 21.656 7.762 1 98.75 131 LEU B O 1
ATOM 2323 N N . ILE B 1 132 ? 6.457 22.109 5.617 1 98.56 132 ILE B N 1
ATOM 2324 C CA . ILE B 1 132 ? 7.121 20.906 5.129 1 98.56 132 ILE B CA 1
ATOM 2325 C C . ILE B 1 132 ? 8.43 21.297 4.438 1 98.56 132 ILE B C 1
ATOM 2327 O O . ILE B 1 132 ? 8.422 21.938 3.393 1 98.56 132 ILE B O 1
ATOM 2331 N N . ASP B 1 133 ? 9.508 20.922 4.996 1 98.06 133 ASP B N 1
ATOM 2332 C CA . ASP B 1 133 ? 10.812 21.266 4.441 1 98.06 133 ASP B CA 1
ATOM 2333 C C . ASP B 1 133 ? 11.195 20.328 3.301 1 98.06 133 ASP B C 1
ATOM 2335 O O . ASP B 1 133 ? 11.516 19.156 3.537 1 98.06 133 ASP B O 1
ATOM 2339 N N . ARG B 1 134 ? 11.258 20.797 2.094 1 95.88 134 ARG B N 1
ATOM 2340 C CA . ARG B 1 134 ? 11.547 19.969 0.924 1 95.88 134 ARG B CA 1
ATOM 2341 C C . ARG B 1 134 ? 12.984 20.156 0.458 1 95.88 134 ARG B C 1
ATOM 2343 O O . ARG B 1 134 ? 13.383 19.609 -0.575 1 95.88 134 ARG B O 1
ATOM 2350 N N . SER B 1 135 ? 13.773 20.844 1.27 1 95.81 135 SER B N 1
ATOM 2351 C CA . SER B 1 135 ? 15.172 21.047 0.906 1 95.81 135 SER B CA 1
ATOM 2352 C C . SER B 1 135 ? 16.031 19.844 1.3 1 95.81 135 SER B C 1
ATOM 2354 O O . SER B 1 135 ? 15.648 19.078 2.18 1 95.81 135 SER B O 1
ATOM 2356 N N . LYS B 1 136 ? 17.188 19.672 0.682 1 95.62 136 LYS B N 1
ATOM 2357 C CA . LYS B 1 136 ? 18.094 18.547 0.916 1 95.62 136 LYS B CA 1
ATOM 2358 C C . LYS B 1 136 ? 18.609 18.547 2.354 1 95.62 136 LYS B C 1
ATOM 2360 O O . LYS B 1 136 ? 18.531 17.531 3.043 1 95.62 136 LYS B O 1
ATOM 2365 N N . PRO B 1 137 ? 19 19.688 2.895 1 96.5 137 PRO B N 1
ATOM 2366 C CA . PRO B 1 137 ? 19.578 19.688 4.238 1 96.5 137 PRO B CA 1
ATOM 2367 C C . PRO B 1 137 ? 18.531 19.484 5.332 1 96.5 137 PRO B C 1
ATOM 2369 O O . PRO B 1 137 ? 18.875 19.125 6.461 1 96.5 137 PRO B O 1
ATOM 2372 N N . ASN B 1 138 ? 17.234 19.797 5.012 1 96.75 138 ASN B N 1
ATOM 2373 C CA . ASN B 1 138 ? 16.156 19.688 5.992 1 96.75 138 ASN B CA 1
ATOM 2374 C C . ASN B 1 138 ? 16.422 20.562 7.211 1 96.75 138 ASN B C 1
ATOM 2376 O O . ASN B 1 138 ? 16.359 20.078 8.352 1 96.75 138 ASN B O 1
ATOM 2380 N N . THR B 1 139 ? 16.719 21.812 6.984 1 96.44 139 THR B N 1
ATOM 2381 C CA . THR B 1 139 ? 17.078 22.672 8.102 1 96.44 139 THR B CA 1
ATOM 2382 C C . THR B 1 139 ? 16.156 23.891 8.164 1 96.44 139 THR B C 1
ATOM 2384 O O . THR B 1 139 ? 16.328 24.766 9.008 1 96.44 139 THR B O 1
ATOM 2387 N N . ALA B 1 140 ? 15.195 23.938 7.215 1 96.69 140 ALA B N 1
ATOM 2388 C CA . ALA B 1 140 ? 14.266 25.062 7.227 1 96.69 140 ALA B CA 1
ATOM 2389 C C . ALA B 1 140 ? 13.539 25.156 8.562 1 96.69 140 ALA B C 1
ATOM 2391 O O . ALA B 1 140 ? 13.133 24.141 9.133 1 96.69 140 ALA B O 1
ATOM 2392 N N . ARG B 1 141 ? 13.43 26.406 9.016 1 95.81 141 ARG B N 1
ATOM 2393 C CA . ARG B 1 141 ? 12.844 26.609 10.336 1 95.81 141 ARG B CA 1
ATOM 2394 C C . ARG B 1 141 ? 11.562 27.422 10.258 1 95.81 141 ARG B C 1
ATOM 2396 O O . ARG B 1 141 ? 10.75 27.406 11.188 1 95.81 141 ARG B O 1
ATOM 2403 N N . TRP B 1 142 ? 11.492 28.172 9.117 1 96.12 142 TRP B N 1
ATOM 2404 C CA . TRP B 1 142 ? 10.43 29.156 9.031 1 96.12 142 TRP B CA 1
ATOM 2405 C C . TRP B 1 142 ? 9.391 28.766 7.988 1 96.12 142 TRP B C 1
ATOM 2407 O O . TRP B 1 142 ? 9.742 28.25 6.926 1 96.12 142 TRP B O 1
ATOM 2417 N N . CYS B 1 143 ? 8.078 29.062 8.242 1 97.5 143 CYS B N 1
ATOM 2418 C CA . CYS B 1 143 ? 7 28.812 7.289 1 97.5 143 CYS B CA 1
ATOM 2419 C C . CYS B 1 143 ? 7.094 29.766 6.098 1 97.5 143 CYS B C 1
ATOM 2421 O O . CYS B 1 143 ? 6.637 29.422 5.004 1 97.5 143 CYS B O 1
ATOM 2423 N N . SER B 1 144 ? 7.648 30.891 6.406 1 96.38 144 SER B N 1
ATOM 2424 C CA . SER B 1 144 ? 7.918 31.906 5.395 1 96.38 144 SER B CA 1
ATOM 2425 C C . SER B 1 144 ? 9.203 32.656 5.707 1 96.38 144 SER B C 1
ATOM 2427 O O . SER B 1 144 ? 9.266 33.406 6.695 1 96.38 144 SER B O 1
ATOM 2429 N N . MET B 1 145 ? 10.148 32.594 4.863 1 94.06 145 MET B N 1
ATOM 2430 C CA . MET B 1 145 ? 11.391 33.344 5.062 1 94.06 145 MET B CA 1
ATOM 2431 C C . MET B 1 145 ? 11.148 34.844 4.984 1 94.06 145 MET B C 1
ATOM 2433 O O . MET B 1 145 ? 11.75 35.625 5.73 1 94.06 145 MET B O 1
ATOM 2437 N N . ALA B 1 146 ? 10.234 35.156 4.082 1 93.81 146 ALA B N 1
ATOM 2438 C CA . ALA B 1 146 ? 9.961 36.594 3.848 1 93.81 146 ALA B CA 1
ATOM 2439 C C . ALA B 1 146 ? 9.281 37.219 5.055 1 93.81 146 ALA B C 1
ATOM 2441 O O . ALA B 1 146 ? 9.422 38.438 5.297 1 93.81 146 ALA B O 1
ATOM 2442 N N . ILE B 1 147 ? 8.602 36.406 5.801 1 93.94 147 ILE B N 1
ATOM 2443 C CA . ILE B 1 147 ? 7.871 36.969 6.934 1 93.94 147 ILE B CA 1
ATOM 2444 C C . ILE B 1 147 ? 8.508 36.5 8.242 1 93.94 147 ILE B C 1
ATOM 2446 O O . ILE B 1 147 ? 9.195 37.281 8.914 1 93.94 147 ILE B O 1
ATOM 2450 N N . CYS B 1 148 ? 8.445 35.281 8.57 1 95.44 148 CYS B N 1
ATOM 2451 C CA . CYS B 1 148 ? 8.938 34.781 9.852 1 95.44 148 CYS B CA 1
ATOM 2452 C C . CYS B 1 148 ? 10.461 34.781 9.891 1 95.44 148 CYS B C 1
ATOM 2454 O O . CYS B 1 148 ? 11.055 35.156 10.898 1 95.44 148 CYS B O 1
ATOM 2456 N N . GLY B 1 149 ? 11.102 34.375 8.82 1 93.25 149 GLY B N 1
ATOM 2457 C CA . GLY B 1 149 ? 12.555 34.375 8.781 1 93.25 149 GLY B CA 1
ATOM 2458 C C . GLY B 1 149 ? 13.148 35.75 9 1 93.25 149 GLY B C 1
ATOM 2459 O O . GLY B 1 149 ? 13.992 35.938 9.883 1 93.25 149 GLY B O 1
ATOM 2460 N N . ASN B 1 150 ? 12.703 36.656 8.297 1 92.12 150 ASN B N 1
ATOM 2461 C CA . ASN B 1 150 ? 13.188 38.031 8.391 1 92.12 150 ASN B CA 1
ATOM 2462 C C . ASN B 1 150 ? 12.922 38.625 9.773 1 92.12 150 ASN B C 1
ATOM 2464 O O . ASN B 1 150 ? 13.766 39.344 10.32 1 92.12 150 ASN B O 1
ATOM 2468 N N . ARG B 1 151 ? 11.781 38.375 10.25 1 89.19 151 ARG B N 1
ATOM 2469 C CA . ARG B 1 151 ? 11.445 38.844 11.586 1 89.19 151 ARG B CA 1
ATOM 2470 C C . ARG B 1 151 ? 12.438 38.312 12.617 1 89.19 151 ARG B C 1
ATOM 2472 O O . ARG B 1 151 ? 12.906 39.094 13.469 1 89.19 151 ARG B O 1
ATOM 2479 N N . MET B 1 152 ? 12.766 37.094 12.547 1 89.75 152 MET B N 1
ATOM 2480 C CA . MET B 1 152 ? 13.664 36.469 13.523 1 89.75 152 MET B CA 1
ATOM 2481 C C . MET B 1 152 ? 15.094 36.969 13.312 1 89.75 152 MET B C 1
ATOM 2483 O O . MET B 1 152 ? 15.828 37.188 14.273 1 89.75 152 MET B O 1
ATOM 2487 N N . LYS B 1 153 ? 15.438 37.094 12.086 1 88.81 153 LYS B N 1
ATOM 2488 C CA . LYS B 1 153 ? 16.75 37.656 11.789 1 88.81 153 LYS B CA 1
ATOM 2489 C C . LYS B 1 153 ? 16.875 39.094 12.352 1 88.81 153 LYS B C 1
ATOM 2491 O O . LYS B 1 153 ? 17.891 39.438 12.938 1 88.81 153 LYS B O 1
ATOM 2496 N N . ALA B 1 154 ? 15.867 39.844 12.188 1 88.19 154 ALA B N 1
ATOM 2497 C CA . ALA B 1 154 ? 15.852 41.219 12.703 1 88.19 154 ALA B CA 1
ATOM 2498 C C . ALA B 1 154 ? 15.938 41.219 14.227 1 88.19 154 ALA B C 1
ATOM 2500 O O . ALA B 1 154 ? 16.688 42 14.805 1 88.19 154 ALA B O 1
ATOM 2501 N N . ARG B 1 155 ? 15.234 40.406 14.781 1 86.69 155 ARG B N 1
ATOM 2502 C CA . ARG B 1 155 ? 15.258 40.312 16.234 1 86.69 155 ARG B CA 1
ATOM 2503 C C . ARG B 1 155 ? 16.656 39.938 16.734 1 86.69 155 ARG B C 1
ATOM 2505 O O . ARG B 1 155 ? 17.125 40.5 17.734 1 86.69 155 ARG B O 1
ATOM 2512 N N . ARG B 1 156 ? 17.25 39.031 16.109 1 84.19 156 ARG B N 1
ATOM 2513 C CA . ARG B 1 156 ? 18.594 38.594 16.5 1 84.19 156 ARG B CA 1
ATOM 2514 C C . ARG B 1 156 ? 19.594 39.75 16.328 1 84.19 156 ARG B C 1
ATOM 2516 O O . ARG B 1 156 ? 20.469 39.938 17.172 1 84.19 156 ARG B O 1
ATOM 2523 N N . TYR B 1 157 ? 19.453 40.406 15.234 1 86 157 TYR B N 1
ATOM 2524 C CA . TYR B 1 157 ? 20.328 41.562 14.969 1 86 157 TYR B CA 1
ATOM 2525 C C . TYR B 1 157 ? 20.172 42.625 16.062 1 86 157 TYR B C 1
ATOM 2527 O O . TYR B 1 157 ? 21.172 43.156 16.547 1 86 157 TYR B O 1
ATOM 2535 N N . TYR B 1 158 ? 18.984 42.938 16.453 1 86.12 158 TYR B N 1
ATOM 2536 C CA . TYR B 1 158 ? 18.719 43.938 17.5 1 86.12 158 TYR B CA 1
ATOM 2537 C C . TYR B 1 158 ? 19.281 43.469 18.844 1 86.12 158 TYR B C 1
ATOM 2539 O O . TYR B 1 158 ? 19.859 44.281 19.578 1 86.12 158 TYR B O 1
ATOM 2547 N N . GLN B 1 159 ? 19.141 42.281 19.078 1 84.81 159 GLN B N 1
ATOM 2548 C CA . GLN B 1 159 ? 19.641 41.719 20.344 1 84.81 159 GLN B CA 1
ATOM 2549 C C . GLN B 1 159 ? 21.172 41.781 20.391 1 84.81 159 GLN B C 1
ATOM 2551 O O . GLN B 1 159 ? 21.75 42.125 21.438 1 84.81 159 GLN B O 1
ATOM 2556 N N . ARG B 1 160 ? 21.734 41.531 19.312 1 81.44 160 ARG B N 1
ATOM 2557 C CA . ARG B 1 160 ? 23.188 41.594 19.25 1 81.44 160 ARG B CA 1
ATOM 2558 C C . ARG B 1 160 ? 23.656 43.062 19.359 1 81.44 160 ARG B C 1
ATOM 2560 O O . ARG B 1 160 ? 24.672 43.344 20.016 1 81.44 160 ARG B O 1
ATOM 2567 N N . ALA B 1 161 ? 22.984 43.844 18.781 1 79 161 ALA B N 1
ATOM 2568 C CA . ALA B 1 161 ? 23.328 45.281 18.812 1 79 161 ALA B CA 1
ATOM 2569 C C . ALA B 1 161 ? 23.141 45.844 20.203 1 79 161 ALA B C 1
ATOM 2571 O O . ALA B 1 161 ? 23.938 46.688 20.641 1 79 161 ALA B O 1
ATOM 2572 N N . LYS B 1 162 ? 22.188 45.469 20.875 1 78.69 162 LYS B N 1
ATOM 2573 C CA . LYS B 1 162 ? 21.969 45.938 22.234 1 78.69 162 LYS B CA 1
ATOM 2574 C C . LYS B 1 162 ? 23 45.312 23.188 1 78.69 162 LYS B C 1
ATOM 2576 O O . LYS B 1 162 ? 23.391 45.969 24.172 1 78.69 162 LYS B O 1
ATOM 2581 N N . GLY B 1 163 ? 23.391 44.125 22.828 1 69.81 163 GLY B N 1
ATOM 2582 C CA . GLY B 1 163 ? 24.422 43.5 23.625 1 69.81 163 GLY B CA 1
ATOM 2583 C C . GLY B 1 163 ? 25.797 44.094 23.391 1 69.81 163 GLY B C 1
ATOM 2584 O O . GLY B 1 163 ? 26.688 43.969 24.234 1 69.81 163 GLY B O 1
ATOM 2585 N N . SER B 1 164 ? 26 44.594 22.312 1 70.12 164 SER B N 1
ATOM 2586 C CA . SER B 1 164 ? 27.281 45.219 22.016 1 70.12 164 SER B CA 1
ATOM 2587 C C . SER B 1 164 ? 27.344 46.625 22.625 1 70.12 164 SER B C 1
ATOM 2589 O O . SER B 1 164 ? 28.422 47.219 22.703 1 70.12 164 SER B O 1
ATOM 2591 N N . GLU B 1 165 ? 26.297 47.188 22.797 1 63.81 165 GLU B N 1
ATOM 2592 C CA . GLU B 1 165 ? 26.281 48.5 23.406 1 63.81 165 GLU B CA 1
ATOM 2593 C C . GLU B 1 165 ? 26.422 48.406 24.938 1 63.81 165 GLU B C 1
ATOM 2595 O O . GLU B 1 165 ? 26.75 49.406 25.594 1 63.81 165 GLU B O 1
ATOM 2600 N N . LYS B 1 166 ? 26.312 47.281 25.516 1 54.44 166 LYS B N 1
ATOM 2601 C CA . LYS B 1 166 ? 26.609 47.156 26.938 1 54.44 166 LYS B CA 1
ATOM 2602 C C . LYS B 1 166 ? 28.094 46.844 27.156 1 54.44 166 LYS B C 1
ATOM 2604 O O . LYS B 1 166 ? 28.656 45.969 26.484 1 54.44 166 LYS B O 1
#